Protein AF-A0A3N1G8F4-F1 (afdb_monomer_lite)

Sequence (225 aa):
MDDDGPSGWTDETARLLLEATSRLVGEVQDLAEAVVRMHGGSAEMPERRRRRAAVLAAAVAWDERVAARTGYCVHPSERLDDDEPYGALEDLVDPDEPQLPPAAAEVSVVSRYDLAVVDVPALLAEARREWRSVRPEEDERDAAYVVGDVPTAVDVLLERAPEPYERFHVLPGVEVRAGMQVLVDPEGSLLQPHDGHPVHDLEHPERAVAVPAGRVLHPHGVGCG

Foldseek 3Di:
DDPPDPPLDDPVLVVVLVVLVVQLVVLVVVLVVVVVVDLPFQLCVVVNVVSVVSNVVSVVVSQVSCCVRVVDHPPVVVVDPVPPPPPDPPDPPPPPPPDDPPPPFDKDKDKDWDKDQQDFVQLLVVLLVLVCVVVVSHDSSRSCSQSVGDVSSLVSLQVPDPDNVVVQVPRPRMDTPDMAMEIEGAVCPPPDDDPPDPPDPPPDRPDHDHDYPPDDDDDDDDDDD

pLDDT: mean 72.89, std 21.3, range [29.94, 97.69]

Radius of gyration: 31.44 Å; chains: 1; bounding box: 68×53×95 Å

Structure (mmCIF, N/CA/C/O backbone):
data_AF-A0A3N1G8F4-F1
#
_entry.id   AF-A0A3N1G8F4-F1
#
loop_
_atom_site.group_PDB
_atom_site.id
_atom_site.type_symbol
_atom_site.label_atom_id
_atom_site.label_alt_id
_atom_site.label_comp_id
_atom_site.label_asym_id
_atom_site.label_entity_id
_atom_site.label_seq_id
_atom_site.pdbx_PDB_ins_code
_atom_site.Cartn_x
_atom_site.Cartn_y
_atom_site.Cartn_z
_atom_site.occupancy
_atom_site.B_iso_or_equiv
_atom_site.auth_seq_id
_atom_site.auth_comp_id
_atom_site.auth_asym_id
_atom_site.auth_atom_id
_atom_site.pdbx_PDB_model_num
ATOM 1 N N . MET A 1 1 ? -46.637 14.541 43.311 1.00 41.34 1 MET A N 1
ATOM 2 C CA . MET A 1 1 ? -46.139 14.049 42.016 1.00 41.34 1 MET A CA 1
ATOM 3 C C . MET A 1 1 ? -44.698 13.728 42.286 1.00 41.34 1 MET A C 1
ATOM 5 O O . MET A 1 1 ? -43.888 14.642 42.339 1.00 41.34 1 MET A O 1
ATOM 9 N N . ASP A 1 2 ? -44.472 12.475 42.656 1.00 41.34 2 ASP A N 1
ATOM 10 C CA . ASP A 1 2 ? -43.156 11.957 42.986 1.00 41.34 2 ASP A CA 1
ATOM 11 C C . ASP A 1 2 ? -42.373 11.857 41.681 1.00 41.34 2 ASP A C 1
ATOM 13 O O . ASP A 1 2 ? -42.731 11.100 40.779 1.00 41.34 2 ASP A O 1
ATOM 17 N N . ASP A 1 3 ? -41.369 12.718 41.562 1.00 51.84 3 ASP A N 1
ATOM 18 C CA . ASP A 1 3 ? -40.379 12.718 40.492 1.00 51.84 3 ASP A CA 1
ATOM 19 C C . ASP A 1 3 ? -39.314 11.657 40.811 1.00 51.84 3 ASP A C 1
ATOM 21 O O . ASP A 1 3 ? -38.140 11.952 41.006 1.00 51.84 3 ASP A O 1
ATOM 25 N N . ASP A 1 4 ? -39.757 10.405 40.938 1.00 49.97 4 ASP A N 1
ATOM 26 C CA . ASP A 1 4 ? -38.882 9.234 40.972 1.00 49.97 4 ASP A CA 1
ATOM 27 C C . ASP A 1 4 ? -38.647 8.785 39.524 1.00 49.97 4 ASP A C 1
ATOM 29 O O . ASP A 1 4 ? -39.111 7.735 39.070 1.00 49.97 4 ASP A O 1
ATOM 33 N N . GLY A 1 5 ? -37.934 9.616 38.758 1.00 47.09 5 GLY A N 1
ATOM 34 C CA . GLY A 1 5 ? -37.281 9.137 37.544 1.00 47.09 5 GLY A CA 1
ATOM 35 C C . GLY A 1 5 ? -36.387 7.945 37.913 1.00 47.09 5 GLY A C 1
ATOM 36 O O . GLY A 1 5 ? -35.735 7.987 38.960 1.00 47.09 5 GLY A O 1
ATOM 37 N N . PRO A 1 6 ? -36.346 6.859 37.117 1.00 50.94 6 PRO A N 1
ATOM 38 C CA . PRO A 1 6 ? -35.548 5.693 37.468 1.00 50.94 6 PRO A CA 1
ATOM 39 C C . PRO A 1 6 ? -34.100 6.145 37.651 1.00 50.94 6 PRO A C 1
ATOM 41 O O . PRO A 1 6 ? -33.483 6.643 36.707 1.00 50.94 6 PRO A O 1
ATOM 44 N N . SER A 1 7 ? -33.553 5.989 38.858 1.00 59.53 7 SER A N 1
ATOM 45 C CA . SER A 1 7 ? -32.133 6.201 39.112 1.00 59.53 7 SER A CA 1
ATOM 46 C C . SER A 1 7 ? -31.358 5.105 38.373 1.00 59.53 7 SER A C 1
ATOM 48 O O . SER A 1 7 ? -30.954 4.090 38.927 1.00 59.53 7 SER A O 1
ATOM 50 N N . GLY A 1 8 ? -31.170 5.283 37.060 1.00 59.47 8 GLY A N 1
ATOM 51 C CA . GLY A 1 8 ? -30.500 4.329 36.163 1.00 59.47 8 GLY A CA 1
ATOM 52 C C . GLY A 1 8 ? -29.044 4.040 36.549 1.00 59.47 8 GLY A C 1
ATOM 53 O O . GLY A 1 8 ? -28.394 3.155 35.984 1.00 59.47 8 GLY A O 1
ATOM 54 N N . TRP A 1 9 ? -28.540 4.759 37.550 1.00 73.00 9 TRP A N 1
ATOM 55 C CA . TRP A 1 9 ? -27.230 4.615 38.149 1.00 73.00 9 TRP A CA 1
ATOM 56 C C . TRP A 1 9 ? -27.250 3.628 39.321 1.00 73.00 9 TRP A C 1
ATOM 58 O O . TRP A 1 9 ? -27.271 4.000 40.491 1.00 73.00 9 TRP A O 1
ATOM 68 N N . THR A 1 10 ? -27.256 2.342 38.984 1.00 84.38 10 THR A N 1
ATOM 69 C CA . THR A 1 10 ? -27.084 1.252 39.953 1.00 84.38 10 THR A CA 1
ATOM 70 C C . THR A 1 10 ? -25.611 0.850 40.060 1.00 84.38 10 THR A C 1
ATOM 72 O O . THR A 1 10 ? -24.829 1.108 39.140 1.00 84.38 10 THR A O 1
ATOM 75 N N . ASP A 1 11 ? -25.232 0.143 41.129 1.00 86.75 11 ASP A N 1
ATOM 76 C CA . ASP A 1 11 ? -23.894 -0.464 41.258 1.00 86.75 11 ASP A CA 1
ATOM 77 C C . ASP A 1 11 ? -23.574 -1.409 40.087 1.00 86.75 11 ASP A C 1
ATOM 79 O O . ASP A 1 11 ? -22.431 -1.508 39.633 1.00 86.75 11 ASP A O 1
ATOM 83 N N . GLU A 1 12 ? -24.594 -2.081 39.545 1.00 85.75 12 GLU A N 1
ATOM 84 C CA . GLU A 1 12 ? -24.458 -2.923 38.360 1.00 85.75 12 GLU A CA 1
ATOM 85 C C . GLU A 1 12 ? -24.144 -2.093 37.108 1.00 85.75 12 GLU A C 1
ATOM 87 O O . GLU A 1 12 ? -23.220 -2.439 36.366 1.00 85.75 12 GLU A O 1
ATOM 92 N N . THR A 1 13 ? -24.858 -0.980 36.896 1.00 85.31 13 THR A N 1
ATOM 93 C CA . THR A 1 13 ? -24.585 -0.032 35.803 1.00 85.31 13 THR A CA 1
ATOM 94 C C . THR A 1 13 ? -23.158 0.506 35.908 1.00 85.31 13 THR A C 1
ATOM 96 O O . THR A 1 13 ? -22.412 0.460 34.929 1.00 85.31 13 THR A O 1
ATOM 99 N N . ALA A 1 14 ? -22.746 0.949 37.100 1.00 85.94 14 ALA A N 1
ATOM 100 C CA . ALA A 1 14 ? -21.403 1.468 37.343 1.00 85.94 14 ALA A CA 1
ATOM 101 C C . ALA A 1 14 ? -20.320 0.418 37.041 1.00 85.94 14 ALA A C 1
ATOM 103 O O . ALA A 1 14 ? -19.339 0.721 36.362 1.00 85.94 14 ALA A O 1
ATOM 104 N N . ARG A 1 15 ? -20.515 -0.837 37.469 1.00 91.06 15 ARG A N 1
ATOM 105 C CA . ARG A 1 15 ? -19.581 -1.940 37.195 1.00 91.06 15 ARG A CA 1
ATOM 106 C C . ARG A 1 15 ? -19.447 -2.236 35.700 1.00 91.06 15 ARG A C 1
ATOM 108 O O . ARG A 1 15 ? -18.330 -2.394 35.216 1.00 91.06 15 ARG A O 1
ATOM 115 N N . LEU A 1 16 ? -20.559 -2.308 34.968 1.00 87.44 16 LEU A N 1
ATOM 116 C CA . LEU A 1 16 ? -20.550 -2.615 33.531 1.00 87.44 16 LEU A CA 1
ATOM 117 C C . LEU A 1 16 ? -19.911 -1.499 32.695 1.00 87.44 16 LEU A C 1
ATOM 119 O O . LEU A 1 16 ? -19.192 -1.786 31.733 1.00 87.44 16 LEU A O 1
ATOM 123 N N . LEU A 1 17 ? -20.159 -0.237 33.064 1.00 88.88 17 LEU A N 1
ATOM 124 C CA . LEU A 1 17 ? -19.522 0.920 32.435 1.00 88.88 17 LEU A CA 1
ATOM 125 C C . LEU A 1 17 ? -18.031 0.984 32.763 1.00 88.88 17 LEU A C 1
ATOM 127 O O . LEU A 1 17 ? -17.230 1.278 31.876 1.00 88.88 17 LEU A O 1
ATOM 131 N N . LEU A 1 18 ? -17.641 0.660 33.998 1.00 92.31 18 LEU A N 1
ATOM 132 C CA . LEU A 1 18 ? -16.235 0.562 34.377 1.00 92.31 18 LEU A CA 1
ATOM 133 C C . LEU A 1 18 ? -15.526 -0.522 33.560 1.00 92.31 18 LEU A C 1
ATOM 135 O O . LEU A 1 18 ? -14.487 -0.241 32.982 1.00 92.31 18 LEU A O 1
ATOM 139 N N . GLU A 1 19 ? -16.108 -1.717 33.431 1.00 92.81 19 GLU A N 1
ATOM 140 C CA . GLU A 1 19 ? -15.546 -2.805 32.619 1.00 92.81 19 GLU A CA 1
ATOM 141 C C . GLU A 1 19 ? -15.374 -2.396 31.147 1.00 92.81 19 GLU A C 1
ATOM 143 O O . GLU A 1 19 ? -14.321 -2.624 30.551 1.00 92.81 19 GLU A O 1
ATOM 148 N N . ALA A 1 20 ? -16.385 -1.743 30.565 1.00 90.25 20 ALA A N 1
ATOM 149 C CA . ALA A 1 20 ? -16.317 -1.242 29.194 1.00 90.25 20 ALA A CA 1
ATOM 150 C C . ALA A 1 20 ? -15.226 -0.174 29.030 1.00 90.25 20 ALA A C 1
ATOM 152 O O . ALA A 1 20 ? -14.463 -0.205 28.066 1.00 90.25 20 ALA A O 1
ATOM 153 N N . THR A 1 21 ? -15.134 0.750 29.990 1.00 93.25 21 THR A N 1
ATOM 154 C CA . THR A 1 21 ? -14.128 1.818 29.997 1.00 93.25 21 THR A CA 1
ATOM 155 C C . THR A 1 21 ? -12.729 1.232 30.147 1.00 93.25 21 THR A C 1
ATOM 157 O O . THR A 1 21 ? -11.835 1.596 29.393 1.00 93.25 21 THR A O 1
ATOM 160 N N . SER A 1 22 ? -12.534 0.279 31.062 1.00 95.38 22 SER A N 1
ATOM 161 C CA . SER A 1 22 ? -11.261 -0.420 31.243 1.00 95.38 22 SER A CA 1
ATOM 162 C C . SER A 1 22 ? -10.839 -1.160 29.979 1.00 95.38 22 SER A C 1
ATOM 164 O O . SER A 1 22 ? -9.664 -1.119 29.627 1.00 95.38 22 SER A O 1
ATOM 166 N N . ARG A 1 23 ? -11.781 -1.786 29.262 1.00 94.56 23 ARG A N 1
ATOM 167 C CA . ARG A 1 23 ? -11.490 -2.431 27.978 1.00 94.56 23 ARG A CA 1
ATOM 168 C C . ARG A 1 23 ? -11.044 -1.420 26.921 1.00 94.56 23 ARG A C 1
ATOM 170 O O . ARG A 1 23 ? -10.024 -1.646 26.284 1.00 94.56 23 ARG A O 1
ATOM 177 N N . LEU A 1 24 ? -11.765 -0.309 26.759 1.00 95.50 24 LEU A N 1
ATOM 178 C CA . LEU A 1 24 ? -11.382 0.752 25.822 1.00 95.50 24 LEU A CA 1
ATOM 179 C C . LEU A 1 24 ? -10.002 1.334 26.158 1.00 95.50 24 LEU A C 1
ATOM 181 O O . LEU A 1 24 ? -9.158 1.465 25.277 1.00 95.50 24 LEU A O 1
ATOM 185 N N . VAL A 1 25 ? -9.756 1.647 27.433 1.00 97.19 25 VAL A N 1
ATOM 186 C CA . VAL A 1 25 ? -8.456 2.144 27.905 1.00 97.19 25 VAL A CA 1
ATOM 187 C C . VAL A 1 25 ? -7.347 1.136 27.610 1.00 97.19 25 VAL A C 1
ATOM 189 O O . VAL A 1 25 ? -6.294 1.547 27.132 1.00 97.19 25 VAL A O 1
ATOM 192 N N . GLY A 1 26 ? -7.591 -0.159 27.834 1.00 97.31 26 GLY A N 1
ATOM 193 C CA . GLY A 1 26 ? -6.644 -1.226 27.510 1.00 97.31 26 GLY A CA 1
ATOM 194 C C . GLY A 1 26 ? -6.263 -1.236 26.030 1.00 97.31 26 GLY A C 1
ATOM 195 O O . GLY A 1 26 ? -5.085 -1.158 25.709 1.00 97.31 26 GLY A O 1
ATOM 196 N N . GLU A 1 27 ? -7.241 -1.210 25.121 1.00 96.75 27 GLU A N 1
ATOM 197 C CA . GLU A 1 27 ? -6.972 -1.182 23.673 1.00 96.75 27 GLU A CA 1
ATOM 198 C C . GLU A 1 27 ? -6.213 0.089 23.243 1.00 96.75 27 GLU A C 1
ATOM 200 O O . GLU A 1 27 ? -5.326 0.038 22.389 1.00 96.75 27 GLU A O 1
ATOM 205 N N . VAL A 1 28 ? -6.530 1.246 23.841 1.00 97.31 28 VAL A N 1
ATOM 206 C CA . VAL A 1 28 ? -5.815 2.508 23.574 1.00 97.31 28 VAL A CA 1
ATOM 207 C C . VAL A 1 28 ? -4.366 2.431 24.056 1.00 97.31 28 VAL A C 1
ATOM 209 O O . VAL A 1 28 ? -3.463 2.861 23.337 1.00 97.31 28 VAL A O 1
ATOM 212 N N . GLN A 1 29 ? -4.129 1.876 25.246 1.00 97.44 29 GLN A N 1
ATOM 213 C CA . GLN A 1 29 ? -2.785 1.668 25.786 1.00 97.44 29 GLN A CA 1
ATOM 214 C C . GLN A 1 29 ? -1.990 0.680 24.929 1.00 97.44 29 GLN A C 1
ATOM 216 O O . GLN A 1 29 ? -0.850 0.976 24.576 1.00 97.44 29 GLN A O 1
ATOM 221 N N . ASP A 1 30 ? -2.606 -0.426 24.513 1.00 96.44 30 ASP A N 1
ATOM 222 C CA . ASP A 1 30 ? -1.993 -1.433 23.645 1.00 96.44 30 ASP A CA 1
ATOM 223 C C . ASP A 1 30 ? -1.652 -0.875 22.255 1.00 96.44 30 ASP A C 1
ATOM 225 O O . ASP A 1 30 ? -0.636 -1.251 21.658 1.00 96.44 30 ASP A O 1
ATOM 229 N N . LEU A 1 31 ? -2.482 0.022 21.709 1.00 95.25 31 LEU A N 1
ATOM 230 C CA . LEU A 1 31 ? -2.168 0.744 20.476 1.00 95.25 31 LEU A CA 1
ATOM 231 C C . LEU A 1 31 ? -1.019 1.735 20.696 1.00 95.25 31 LEU A C 1
ATOM 233 O O . LEU A 1 31 ? -0.098 1.764 19.884 1.00 95.25 31 LEU A O 1
ATOM 237 N N . ALA A 1 32 ? -1.049 2.528 21.770 1.00 95.62 32 ALA A N 1
ATOM 238 C CA . ALA A 1 32 ? -0.004 3.506 22.069 1.00 95.62 32 ALA A CA 1
ATOM 239 C C . ALA A 1 32 ? 1.362 2.832 22.275 1.00 95.62 32 ALA A C 1
ATOM 241 O O . ALA A 1 32 ? 2.358 3.255 21.691 1.00 95.62 32 ALA A O 1
ATOM 242 N N . GLU A 1 33 ? 1.403 1.743 23.042 1.00 96.12 33 GLU A N 1
ATOM 243 C CA . GLU A 1 33 ? 2.617 0.964 23.277 1.00 96.12 33 GLU A CA 1
ATOM 244 C C . GLU A 1 33 ? 3.141 0.334 21.978 1.00 96.12 33 GLU A C 1
ATOM 246 O O . GLU A 1 33 ? 4.347 0.327 21.728 1.00 96.12 33 GLU A O 1
ATOM 251 N N . ALA A 1 34 ? 2.244 -0.154 21.115 1.00 93.94 34 ALA A N 1
ATOM 252 C CA . ALA A 1 34 ? 2.624 -0.682 19.811 1.00 93.94 34 ALA A CA 1
ATOM 253 C C . ALA A 1 34 ? 3.195 0.403 18.893 1.00 93.94 34 ALA A C 1
ATOM 255 O O . ALA A 1 34 ? 4.240 0.186 18.293 1.00 93.94 34 ALA A O 1
ATOM 256 N N . VAL A 1 35 ? 2.559 1.575 18.820 1.00 92.25 35 VAL A N 1
ATOM 257 C CA . VAL A 1 35 ? 3.017 2.693 17.980 1.00 92.25 35 VAL A CA 1
ATOM 258 C C . VAL A 1 35 ? 4.392 3.198 18.415 1.00 92.25 35 VAL A C 1
ATOM 260 O O . VAL A 1 35 ? 5.207 3.509 17.558 1.00 92.25 35 VAL A O 1
ATOM 263 N N . VAL A 1 36 ? 4.690 3.226 19.718 1.00 94.88 36 VAL A N 1
ATOM 264 C CA . VAL A 1 36 ? 6.026 3.598 20.224 1.00 94.88 36 VAL A CA 1
ATOM 265 C C . VAL A 1 36 ? 7.108 2.589 19.814 1.00 94.88 36 VAL A C 1
ATOM 267 O O . VAL A 1 36 ? 8.271 2.961 19.680 1.00 94.88 36 VAL A O 1
ATOM 270 N N . ARG A 1 37 ? 6.748 1.313 19.628 1.00 93.19 37 ARG A N 1
ATOM 271 C CA . ARG A 1 37 ? 7.676 0.256 19.187 1.00 93.19 37 ARG A CA 1
ATOM 272 C C . ARG A 1 37 ? 7.811 0.158 17.667 1.00 93.19 37 ARG A C 1
ATOM 274 O O . ARG A 1 37 ? 8.791 -0.414 17.201 1.00 93.19 37 ARG A O 1
ATOM 281 N N . MET A 1 38 ? 6.821 0.652 16.930 1.00 92.44 38 MET A N 1
ATOM 282 C CA . MET A 1 38 ? 6.786 0.633 15.471 1.00 92.44 38 MET A CA 1
ATOM 283 C C . MET A 1 38 ? 7.770 1.652 14.895 1.00 92.44 38 MET A C 1
ATOM 285 O O . MET A 1 38 ? 7.884 2.773 15.390 1.00 92.44 38 MET A O 1
ATOM 289 N N . HIS A 1 39 ? 8.451 1.272 13.819 1.00 87.88 39 HIS A N 1
ATOM 290 C CA . HIS A 1 39 ? 9.276 2.185 13.024 1.00 87.88 39 HIS A CA 1
ATOM 291 C C . HIS A 1 39 ? 8.436 2.982 12.014 1.00 87.88 39 HIS A C 1
ATOM 293 O O . HIS A 1 39 ? 8.904 3.984 11.480 1.00 87.88 39 HIS A O 1
ATOM 299 N N . GLY A 1 40 ? 7.181 2.578 11.789 1.00 86.25 40 GLY A N 1
ATOM 300 C CA . GLY A 1 40 ? 6.237 3.282 10.923 1.00 86.25 40 GLY A CA 1
ATOM 301 C C . GLY A 1 40 ? 6.352 2.909 9.447 1.00 86.25 40 GLY A C 1
ATOM 302 O O . GLY A 1 40 ? 5.719 3.562 8.618 1.00 86.25 40 GLY A O 1
ATOM 303 N N . GLY A 1 41 ? 7.123 1.867 9.133 1.00 90.88 41 GLY A N 1
ATOM 304 C CA . GLY A 1 41 ? 7.316 1.374 7.775 1.00 90.88 41 GLY A CA 1
ATOM 305 C C . GLY A 1 41 ? 6.101 0.630 7.220 1.00 90.88 41 GLY A C 1
ATOM 306 O O . GLY A 1 41 ? 5.201 0.183 7.949 1.00 90.88 41 GLY A O 1
ATOM 307 N N . SER A 1 42 ? 6.067 0.495 5.896 1.00 91.12 42 SER A N 1
ATOM 308 C CA . SER A 1 42 ? 4.969 -0.133 5.161 1.00 91.12 42 SER A CA 1
ATOM 309 C C . SER A 1 42 ? 4.612 -1.547 5.648 1.00 91.12 42 SER A C 1
ATOM 311 O O . SER A 1 42 ? 3.424 -1.884 5.710 1.00 91.12 42 SER A O 1
ATOM 313 N N . ALA A 1 43 ? 5.584 -2.358 6.083 1.00 93.69 43 ALA A N 1
ATOM 314 C CA . ALA A 1 43 ? 5.342 -3.721 6.565 1.00 93.69 43 ALA A CA 1
ATOM 315 C C . ALA A 1 43 ? 4.563 -3.783 7.891 1.00 93.69 43 ALA A C 1
ATOM 317 O O . ALA A 1 43 ? 3.974 -4.818 8.221 1.00 93.69 43 ALA A O 1
ATOM 318 N N . GLU A 1 44 ? 4.535 -2.696 8.663 1.00 93.81 44 GLU A N 1
ATOM 319 C CA . GLU A 1 44 ? 3.810 -2.612 9.936 1.00 93.81 44 GLU A CA 1
ATOM 320 C C . GLU A 1 44 ? 2.364 -2.124 9.761 1.00 93.81 44 GLU A C 1
ATOM 322 O O . GLU A 1 44 ? 1.539 -2.242 10.674 1.00 93.81 44 GLU A O 1
ATOM 327 N N . MET A 1 45 ? 2.011 -1.618 8.575 1.00 91.31 45 MET A N 1
ATOM 328 C CA . MET A 1 45 ? 0.696 -1.037 8.312 1.00 91.31 45 MET A CA 1
ATOM 329 C C . MET A 1 45 ? -0.479 -1.994 8.560 1.00 91.31 45 MET A C 1
ATOM 331 O O . MET A 1 45 ? -1.473 -1.539 9.139 1.00 91.31 45 MET A O 1
ATOM 335 N N . PRO A 1 46 ? -0.426 -3.296 8.205 1.00 93.38 46 PRO A N 1
ATOM 336 C CA . PRO A 1 46 ? -1.496 -4.235 8.548 1.00 93.38 46 PRO A CA 1
ATOM 337 C C . PRO A 1 46 ? -1.740 -4.350 10.057 1.00 93.38 46 PRO A C 1
ATOM 339 O O . PRO A 1 46 ? -2.885 -4.294 10.508 1.00 93.38 46 PRO A O 1
ATOM 342 N N . GLU A 1 47 ? -0.669 -4.460 10.846 1.00 93.25 47 GLU A N 1
ATOM 343 C CA . GLU A 1 47 ? -0.737 -4.533 12.309 1.00 93.25 47 GLU A CA 1
ATOM 344 C C . GLU A 1 47 ? -1.327 -3.245 12.888 1.00 93.25 47 GLU A C 1
ATOM 346 O O . GLU A 1 47 ? -2.260 -3.288 13.696 1.00 93.25 47 GLU A O 1
ATOM 351 N N . ARG A 1 48 ? -0.836 -2.090 12.424 1.00 92.19 48 ARG A N 1
ATOM 352 C CA . ARG A 1 48 ? -1.323 -0.770 12.837 1.00 92.19 48 ARG A CA 1
ATOM 353 C C . ARG A 1 48 ? -2.815 -0.601 12.544 1.00 92.19 48 ARG A C 1
ATOM 355 O O . ARG A 1 48 ? -3.563 -0.152 13.414 1.00 92.19 48 ARG A O 1
ATOM 362 N N . ARG A 1 49 ? -3.276 -1.002 11.351 1.00 93.00 49 ARG A N 1
ATOM 363 C CA . ARG A 1 49 ? -4.705 -0.984 10.983 1.00 93.00 49 ARG A CA 1
ATOM 364 C C . ARG A 1 49 ? -5.524 -1.907 11.879 1.00 93.00 49 ARG A C 1
ATOM 366 O O . ARG A 1 49 ? -6.579 -1.487 12.347 1.00 93.00 49 ARG A O 1
ATOM 373 N N . ARG A 1 50 ? -5.040 -3.125 12.158 1.00 95.50 50 ARG A N 1
ATOM 374 C CA . ARG A 1 50 ? -5.736 -4.079 13.036 1.00 95.50 50 ARG A CA 1
ATOM 375 C C . ARG A 1 50 ? -5.918 -3.519 14.446 1.00 95.50 50 ARG A C 1
ATOM 377 O O . ARG A 1 50 ? -7.024 -3.569 14.973 1.00 95.50 50 ARG A O 1
ATOM 384 N N . ARG A 1 51 ? -4.867 -2.948 15.042 1.00 94.75 51 ARG A N 1
ATOM 385 C CA . ARG A 1 51 ? -4.941 -2.345 16.386 1.00 94.75 51 ARG A CA 1
ATOM 386 C C . ARG A 1 51 ? -5.857 -1.126 16.423 1.00 94.75 51 ARG A C 1
ATOM 388 O O . ARG A 1 51 ? -6.686 -1.013 17.318 1.00 94.75 51 ARG A O 1
ATOM 395 N N . ARG A 1 52 ? -5.785 -0.252 15.412 1.00 94.38 52 ARG A N 1
ATOM 396 C CA . ARG A 1 52 ? -6.732 0.867 15.276 1.00 94.38 52 ARG A CA 1
ATOM 397 C C . ARG A 1 52 ? -8.179 0.371 15.192 1.00 94.38 52 ARG A C 1
ATOM 399 O O . ARG A 1 52 ? -9.049 0.944 15.836 1.00 94.38 52 ARG A O 1
ATOM 406 N N . ALA A 1 53 ? -8.437 -0.693 14.432 1.00 94.38 53 ALA A N 1
ATOM 407 C CA . ALA A 1 53 ? -9.767 -1.289 14.338 1.00 94.38 53 ALA A CA 1
ATOM 408 C C . ALA A 1 53 ? -10.253 -1.859 15.683 1.00 94.38 53 ALA A C 1
ATOM 410 O O . ALA A 1 53 ? -11.428 -1.710 16.001 1.00 94.38 53 ALA A O 1
ATOM 411 N N . ALA A 1 54 ? -9.366 -2.446 16.495 1.00 93.25 54 ALA A N 1
ATOM 412 C CA . ALA A 1 54 ? -9.705 -2.929 17.835 1.00 93.25 54 ALA A CA 1
ATOM 413 C C . ALA A 1 54 ? -10.114 -1.785 18.782 1.00 93.25 54 ALA A C 1
ATOM 415 O O . ALA A 1 54 ? -11.151 -1.882 19.438 1.00 93.25 54 ALA A O 1
ATOM 416 N N . VAL A 1 55 ? -9.381 -0.663 18.768 1.00 95.19 55 VAL A N 1
ATOM 417 C CA . VAL A 1 55 ? -9.751 0.554 19.516 1.00 95.19 55 VAL A CA 1
ATOM 418 C C . VAL A 1 55 ? -11.115 1.081 19.076 1.00 95.19 55 VAL A C 1
ATOM 420 O O . VAL A 1 55 ? -11.961 1.366 19.919 1.00 95.19 55 VAL A O 1
ATOM 423 N N . LEU A 1 56 ? -11.357 1.178 17.765 1.00 93.06 56 LEU A N 1
ATOM 424 C CA . LEU A 1 56 ? -12.644 1.639 17.237 1.00 93.06 56 LEU A CA 1
ATOM 425 C C . LEU A 1 56 ? -13.790 0.706 17.645 1.00 93.06 56 LEU A C 1
ATOM 427 O O . LEU A 1 56 ? -14.834 1.179 18.082 1.00 93.06 56 LEU A O 1
ATOM 431 N N . ALA A 1 57 ? -13.591 -0.611 17.571 1.00 90.44 57 ALA A N 1
ATOM 432 C CA . ALA A 1 57 ? -14.585 -1.582 18.015 1.00 90.44 57 ALA A CA 1
ATOM 433 C C . ALA A 1 57 ? -14.867 -1.474 19.524 1.00 90.44 57 ALA A C 1
ATOM 435 O O . ALA A 1 57 ? -16.021 -1.567 19.943 1.00 90.44 57 ALA A O 1
ATOM 436 N N . ALA A 1 58 ? -13.838 -1.247 20.346 1.00 91.62 58 ALA A N 1
ATOM 437 C CA . ALA A 1 58 ? -14.005 -1.028 21.779 1.00 91.62 58 ALA A CA 1
ATOM 438 C C . ALA A 1 58 ? -14.730 0.289 22.089 1.00 91.62 58 ALA A C 1
ATOM 440 O O . ALA A 1 58 ? -15.544 0.319 23.010 1.00 91.62 58 ALA A O 1
ATOM 441 N N . ALA A 1 59 ? -14.481 1.346 21.312 1.00 90.94 59 ALA A N 1
ATOM 442 C CA . ALA A 1 59 ? -15.175 2.625 21.443 1.00 90.94 59 ALA A CA 1
ATOM 443 C C . ALA A 1 59 ? -16.663 2.489 21.094 1.00 90.94 59 ALA A C 1
ATOM 445 O O . ALA A 1 59 ? -17.503 2.884 21.894 1.00 90.94 59 ALA A O 1
ATOM 446 N N . VAL A 1 60 ? -16.991 1.826 19.977 1.00 88.19 60 VAL A N 1
ATOM 447 C CA . VAL A 1 60 ? -18.385 1.534 19.594 1.00 88.19 60 VAL A CA 1
ATOM 448 C C . VAL A 1 60 ? -19.090 0.718 20.679 1.00 88.19 60 VAL A C 1
ATOM 450 O O . VAL A 1 60 ? -20.174 1.084 21.120 1.00 88.19 60 VAL A O 1
ATOM 453 N N . ALA A 1 61 ? -18.458 -0.347 21.182 1.00 88.69 61 ALA A N 1
ATOM 454 C CA . ALA A 1 61 ? -19.038 -1.161 22.251 1.00 88.69 61 ALA A CA 1
ATOM 455 C C . ALA A 1 61 ? -19.215 -0.383 23.570 1.00 88.69 61 ALA A C 1
ATOM 457 O O . ALA A 1 61 ? -20.126 -0.675 24.348 1.00 88.69 61 ALA A O 1
ATOM 458 N N . TRP A 1 62 ? -18.335 0.581 23.853 1.00 91.62 62 TRP A N 1
ATOM 459 C CA . TRP A 1 62 ? -18.471 1.479 24.997 1.00 91.62 62 TRP A CA 1
ATOM 460 C C . TRP A 1 62 ? -19.656 2.433 24.807 1.00 91.62 62 TRP A C 1
ATOM 462 O O . TRP A 1 62 ? -20.512 2.494 25.691 1.00 91.62 62 TRP A O 1
ATOM 472 N N . ASP A 1 63 ? -19.759 3.085 23.646 1.00 87.50 63 ASP A N 1
ATOM 473 C CA . ASP A 1 63 ? -20.856 3.997 23.299 1.00 87.50 63 ASP A CA 1
ATOM 474 C C . ASP A 1 63 ? -22.215 3.284 23.361 1.00 87.50 63 ASP A C 1
ATOM 476 O O . ASP A 1 63 ? -23.152 3.791 23.976 1.00 87.50 63 ASP A O 1
ATOM 480 N N . GLU A 1 64 ? -22.321 2.070 22.810 1.00 88.00 64 GLU A N 1
ATOM 481 C CA . GLU A 1 64 ? -23.540 1.252 22.875 1.00 88.00 64 GLU A CA 1
ATOM 482 C C . GLU A 1 64 ? -23.953 0.943 24.322 1.00 88.00 64 GLU A C 1
ATOM 484 O O . GLU A 1 64 ? -25.133 1.029 24.675 1.00 88.00 64 GLU A O 1
ATOM 489 N N . ARG A 1 65 ? -22.989 0.604 25.191 1.00 86.81 65 ARG A N 1
ATOM 490 C CA . ARG A 1 65 ? -23.251 0.324 26.613 1.00 86.81 65 ARG A CA 1
ATOM 491 C C . ARG A 1 65 ? -23.654 1.576 27.383 1.00 86.81 65 ARG A C 1
ATOM 493 O O . ARG A 1 65 ? -24.514 1.478 28.258 1.00 86.81 65 ARG A O 1
ATOM 500 N N . VAL A 1 66 ? -23.051 2.724 27.076 1.00 85.19 66 VAL A N 1
ATOM 501 C CA . VAL A 1 66 ? -23.445 4.019 27.640 1.00 85.19 66 VAL A CA 1
ATOM 502 C C . VAL A 1 66 ? -24.867 4.346 27.202 1.00 85.19 66 VAL A C 1
ATOM 504 O O . VAL A 1 66 ? -25.729 4.506 28.063 1.00 85.19 66 VAL A O 1
ATOM 507 N N . ALA A 1 67 ? -25.148 4.327 25.899 1.00 84.94 67 ALA A N 1
ATOM 508 C CA . ALA A 1 67 ? -26.460 4.641 25.342 1.00 84.94 67 ALA A CA 1
ATOM 509 C C . ALA A 1 67 ? -27.570 3.745 25.910 1.00 84.94 67 ALA A C 1
ATOM 511 O O . ALA A 1 67 ? -28.615 4.247 26.323 1.00 84.94 67 ALA A O 1
ATOM 512 N N . ALA A 1 68 ? -27.322 2.437 26.034 1.00 84.19 68 ALA A N 1
ATOM 513 C CA . ALA A 1 68 ? -28.276 1.490 26.615 1.00 84.19 68 ALA A CA 1
ATOM 514 C C . ALA A 1 68 ? -28.643 1.792 28.082 1.00 84.19 68 ALA A C 1
ATOM 516 O O . ALA A 1 68 ? -29.647 1.281 28.579 1.00 84.19 68 ALA A O 1
ATOM 517 N N . ARG A 1 69 ? -27.828 2.575 28.801 1.00 81.75 69 ARG A N 1
ATOM 518 C CA . ARG A 1 69 ? -27.988 2.828 30.243 1.00 81.75 69 ARG A CA 1
ATOM 519 C C . ARG A 1 69 ? -28.313 4.275 30.584 1.00 81.75 69 ARG A C 1
ATOM 521 O O . ARG A 1 69 ? -28.990 4.510 31.579 1.00 81.75 69 ARG A O 1
ATOM 528 N N . THR A 1 70 ? -27.848 5.227 29.786 1.00 76.94 70 THR A N 1
ATOM 529 C CA . THR A 1 70 ? -28.070 6.662 29.999 1.00 76.94 70 THR A CA 1
ATOM 530 C C . THR A 1 70 ? -29.135 7.233 29.067 1.00 76.94 70 THR A C 1
ATOM 532 O O . THR A 1 70 ? -29.592 8.350 29.293 1.00 76.94 70 THR A O 1
ATOM 535 N N . GLY A 1 71 ? -29.510 6.507 28.006 1.00 73.38 71 GLY A N 1
ATOM 536 C CA . GLY A 1 71 ? -30.327 7.039 26.912 1.00 73.38 71 GLY A CA 1
ATOM 537 C C . GLY A 1 71 ? -29.600 8.089 26.064 1.00 73.38 71 GLY A C 1
ATOM 538 O O . GLY A 1 71 ? -30.185 8.620 25.126 1.00 73.38 71 GLY A O 1
ATOM 539 N N . TYR A 1 72 ? -28.336 8.384 26.382 1.00 68.19 72 TYR A N 1
ATOM 540 C CA . TYR A 1 72 ? -27.491 9.324 25.662 1.00 68.19 72 TYR A CA 1
ATOM 541 C C . TYR A 1 72 ? -26.626 8.552 24.672 1.00 68.19 72 TYR A C 1
ATOM 543 O O . TYR A 1 72 ? -25.684 7.859 25.056 1.00 68.19 72 TYR A O 1
ATOM 551 N N . CYS A 1 73 ? -26.938 8.685 23.392 1.00 60.88 73 CYS A N 1
ATOM 552 C CA . CYS A 1 73 ? -26.062 8.293 22.301 1.00 60.88 73 CYS A CA 1
ATOM 553 C C . CYS A 1 73 ? -25.365 9.553 21.782 1.00 60.88 73 CYS A C 1
ATOM 555 O O . CYS A 1 73 ? -26.025 10.489 21.340 1.00 60.88 73 CYS A O 1
ATOM 557 N N . VAL A 1 74 ? -24.031 9.581 21.819 1.00 57.22 74 VAL A N 1
ATOM 558 C CA . VAL A 1 74 ? -23.276 10.536 21.000 1.00 57.22 74 VAL A CA 1
ATOM 559 C C . VAL A 1 74 ? -23.337 9.983 19.584 1.00 57.22 74 VAL A C 1
ATOM 561 O O . VAL A 1 74 ? -22.742 8.944 19.304 1.00 57.22 74 VAL A O 1
ATOM 564 N N . HIS A 1 75 ? -24.129 10.600 18.710 1.00 50.56 75 HIS A N 1
ATOM 565 C CA . HIS A 1 75 ? -24.250 10.120 17.340 1.00 50.56 75 HIS A CA 1
ATOM 566 C C . HIS A 1 75 ? -22.889 10.300 16.636 1.00 50.56 75 HIS A C 1
ATOM 568 O O . HIS A 1 75 ? -22.363 11.415 16.629 1.00 50.56 75 HIS A O 1
ATOM 574 N N . PRO A 1 76 ? -22.290 9.253 16.033 1.00 53.06 76 PRO A N 1
ATOM 575 C CA . PRO A 1 76 ? -20.982 9.370 15.382 1.00 53.06 76 PRO A CA 1
ATOM 576 C C . PRO A 1 76 ? -20.943 10.426 14.269 1.00 53.06 76 PRO A C 1
ATOM 578 O O . PRO A 1 76 ? -19.879 10.967 13.987 1.00 53.06 76 PRO A O 1
ATOM 581 N N . SER A 1 77 ? -22.096 10.754 13.670 1.00 48.84 77 SER A N 1
ATOM 582 C CA . SER A 1 77 ? -22.189 11.798 12.641 1.00 48.84 77 SER A CA 1
ATOM 583 C C . SER A 1 77 ? -22.096 13.229 13.177 1.00 48.84 77 SER A C 1
ATOM 585 O O . SER A 1 77 ? -21.894 14.124 12.378 1.00 48.84 77 SER A O 1
ATOM 587 N N . GLU A 1 78 ? -22.228 13.473 14.486 1.00 49.44 78 GLU A N 1
ATOM 588 C CA . GLU A 1 78 ? -21.990 14.812 15.064 1.00 49.44 78 GLU A CA 1
ATOM 589 C C . GLU A 1 78 ? -20.499 15.047 15.379 1.00 49.44 78 GLU A C 1
ATOM 591 O O . GLU A 1 78 ? -20.109 16.119 15.833 1.00 49.44 78 GLU A O 1
ATOM 596 N N . ARG A 1 79 ? -19.640 14.035 15.168 1.00 48.53 79 ARG A N 1
ATOM 597 C CA . ARG A 1 79 ? -18.187 14.102 15.413 1.00 48.53 79 ARG A CA 1
ATOM 598 C C . ARG A 1 79 ? -17.336 14.209 14.153 1.00 48.53 79 ARG A C 1
ATOM 600 O O . ARG A 1 79 ? -16.121 14.351 14.267 1.00 48.53 79 ARG A O 1
ATOM 607 N N . LEU A 1 80 ? -17.962 14.140 12.989 1.00 46.00 80 LEU A N 1
ATOM 608 C CA . LEU A 1 80 ? -17.326 14.297 11.693 1.00 46.00 80 LEU A CA 1
ATOM 609 C C . LEU A 1 80 ? -18.265 15.153 10.843 1.00 46.00 80 LEU A C 1
ATOM 611 O O . LEU A 1 80 ? -18.900 14.645 9.924 1.00 46.00 80 LEU A O 1
ATOM 615 N N . ASP A 1 81 ? -18.346 16.449 11.153 1.00 41.50 81 ASP A N 1
ATOM 616 C CA . ASP A 1 81 ? -18.565 17.438 10.094 1.00 41.50 81 ASP A CA 1
ATOM 617 C C . ASP A 1 81 ? -17.308 17.386 9.203 1.00 41.50 81 ASP A C 1
ATOM 619 O O . ASP A 1 81 ? -16.418 18.224 9.278 1.00 41.50 81 ASP A O 1
ATOM 623 N N . ASP A 1 82 ? -17.221 16.316 8.409 1.00 46.69 82 ASP A N 1
ATOM 624 C CA . ASP A 1 82 ? -16.334 16.142 7.252 1.00 46.69 82 ASP A CA 1
ATOM 625 C C . ASP A 1 82 ? -16.921 16.895 6.035 1.00 46.69 82 ASP A C 1
ATOM 627 O O . ASP A 1 82 ? -16.513 16.691 4.897 1.00 46.69 82 ASP A O 1
ATOM 631 N N . ASP A 1 83 ? -17.877 17.795 6.289 1.00 44.94 83 ASP A N 1
ATOM 632 C CA . ASP A 1 83 ? -18.340 18.843 5.385 1.00 44.94 83 ASP A CA 1
ATOM 633 C C . ASP A 1 83 ? -17.410 20.071 5.475 1.00 44.94 83 ASP A C 1
ATOM 635 O O . ASP A 1 83 ? -17.858 21.216 5.394 1.00 44.94 83 ASP A O 1
ATOM 639 N N . GLU A 1 84 ? -16.096 19.866 5.616 1.00 43.19 84 GLU A N 1
ATOM 640 C CA . GLU A 1 84 ? -15.182 20.807 4.979 1.00 43.19 84 GLU A CA 1
ATOM 641 C C . GLU A 1 84 ? -15.217 20.431 3.496 1.00 43.19 84 GLU A C 1
ATOM 643 O O . GLU A 1 84 ? -14.671 19.390 3.111 1.00 43.19 84 GLU A O 1
ATOM 648 N N . PRO A 1 85 ? -15.912 21.203 2.636 1.00 44.47 85 PRO A N 1
ATOM 649 C CA . PRO A 1 85 ? -15.805 20.960 1.220 1.00 44.47 85 PRO A CA 1
ATOM 650 C C . PRO A 1 85 ? -14.317 21.100 0.915 1.00 44.47 85 PRO A C 1
ATOM 652 O O . 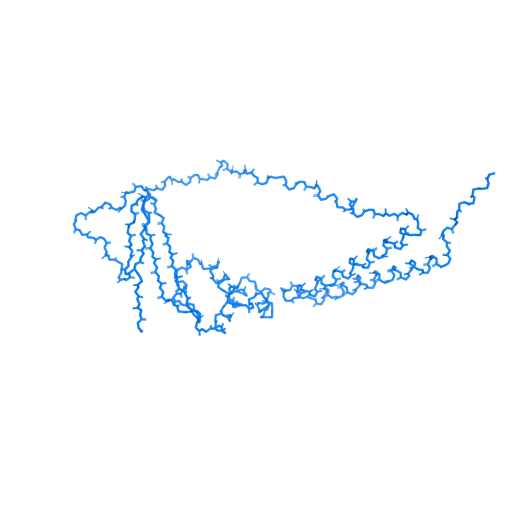PRO A 1 85 ? -13.748 22.183 1.064 1.00 44.47 85 PRO A O 1
ATOM 655 N N . TYR A 1 86 ? -13.692 20.016 0.458 1.00 44.16 86 TYR A N 1
ATOM 656 C CA . TYR A 1 86 ? -12.554 20.091 -0.448 1.00 44.16 86 TYR A CA 1
ATOM 657 C C . TYR A 1 86 ? -13.052 20.828 -1.703 1.00 44.16 86 TYR A C 1
ATOM 659 O O . TYR A 1 86 ? -13.342 20.247 -2.746 1.00 44.16 86 TYR A O 1
ATOM 667 N N . GLY A 1 87 ? -13.290 22.126 -1.538 1.00 44.59 87 GLY A N 1
ATOM 668 C CA . GLY A 1 87 ? -13.811 23.038 -2.520 1.00 44.59 87 GLY A CA 1
ATOM 669 C C . GLY A 1 87 ? -12.684 23.321 -3.479 1.00 44.59 87 GLY A C 1
ATOM 670 O O . GLY A 1 87 ? -11.791 24.098 -3.165 1.00 44.59 87 GLY A O 1
ATOM 671 N N . ALA A 1 88 ? -12.753 22.648 -4.622 1.00 46.81 88 ALA A N 1
ATOM 672 C CA . ALA A 1 88 ? -12.212 23.100 -5.889 1.00 46.81 88 ALA A CA 1
ATOM 673 C C . ALA A 1 88 ? -10.762 23.614 -5.829 1.00 46.81 88 ALA A C 1
ATOM 675 O O . ALA A 1 88 ? -10.503 24.812 -5.876 1.00 46.81 88 ALA A O 1
ATOM 676 N N . LEU A 1 89 ? -9.804 22.687 -5.901 1.00 45.53 89 LEU A N 1
ATOM 677 C CA . LEU A 1 89 ? -8.554 22.944 -6.630 1.00 45.53 89 LEU A CA 1
ATOM 678 C C . LEU A 1 89 ? -8.808 22.882 -8.153 1.00 45.53 89 LEU A C 1
ATOM 680 O O . LEU A 1 89 ? -8.025 22.304 -8.898 1.00 45.53 89 LEU A O 1
ATOM 684 N N . GLU A 1 90 ? -9.937 23.422 -8.611 1.00 48.72 90 GLU A N 1
ATOM 685 C CA . GLU A 1 90 ? -10.178 23.670 -10.028 1.00 48.72 90 GLU A CA 1
ATOM 686 C C . GLU A 1 90 ? -9.663 25.088 -10.315 1.00 48.72 90 GLU A C 1
ATOM 688 O O . GLU A 1 90 ? -10.187 26.075 -9.801 1.00 48.72 90 GLU A O 1
ATOM 693 N N . ASP A 1 91 ? -8.592 25.150 -11.106 1.00 52.03 91 ASP A N 1
ATOM 694 C CA . ASP A 1 91 ? -8.134 26.309 -11.879 1.00 52.03 91 ASP A CA 1
ATOM 695 C C . ASP A 1 91 ? -7.587 27.539 -11.133 1.00 52.03 91 ASP A C 1
ATOM 697 O O . ASP A 1 91 ? -7.959 28.680 -11.412 1.00 52.03 91 ASP A O 1
ATOM 701 N N . LEU A 1 92 ? -6.564 27.348 -10.293 1.00 50.44 92 LEU A N 1
ATOM 702 C CA . LEU A 1 92 ? -5.537 28.388 -10.126 1.00 50.44 92 LEU A CA 1
ATOM 703 C C . LEU A 1 92 ? -4.451 28.194 -11.191 1.00 50.44 92 LEU A C 1
ATOM 705 O O . LEU A 1 92 ? -3.336 27.780 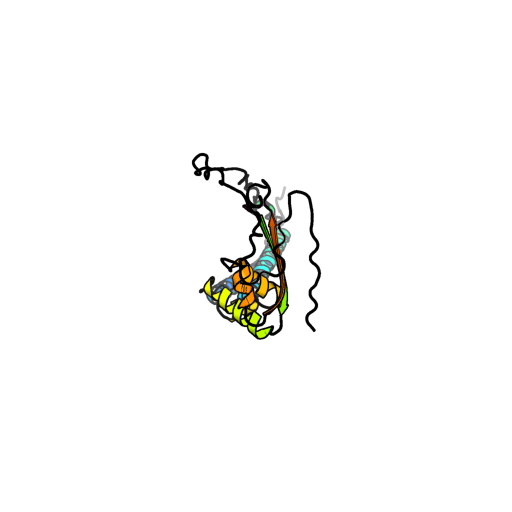-10.888 1.00 50.44 92 LEU A O 1
ATOM 709 N N . VAL A 1 93 ? -4.792 28.472 -12.452 1.00 58.22 93 VAL A N 1
ATOM 710 C CA . VAL A 1 93 ? -3.767 28.774 -13.459 1.00 58.22 93 VAL A CA 1
ATOM 711 C C . VAL A 1 93 ? -3.137 30.091 -13.020 1.00 58.22 93 VAL A C 1
ATOM 713 O O . VAL A 1 93 ? -3.817 31.119 -13.005 1.00 58.22 93 VAL A O 1
ATOM 716 N N . ASP A 1 94 ? -1.878 30.052 -12.589 1.00 60.00 94 ASP A N 1
ATOM 717 C CA . ASP A 1 94 ? -1.126 31.256 -12.248 1.00 60.00 94 ASP A CA 1
ATOM 718 C C . ASP A 1 94 ? -1.018 32.123 -13.519 1.00 60.00 94 ASP A C 1
ATOM 720 O O . ASP A 1 94 ? -0.418 31.684 -14.503 1.00 60.00 94 ASP A O 1
ATOM 724 N N . PRO A 1 95 ? -1.623 33.326 -13.568 1.00 59.53 95 PRO A N 1
ATOM 725 C CA . PRO A 1 95 ? -1.552 34.185 -14.749 1.00 59.53 95 PRO A CA 1
ATOM 726 C C . PRO A 1 95 ? -0.122 34.659 -15.055 1.00 59.53 95 PRO A C 1
ATOM 728 O O . PRO A 1 95 ? 0.112 35.159 -16.157 1.00 59.53 95 PRO A O 1
ATOM 731 N N . ASP A 1 96 ? 0.810 34.493 -14.110 1.00 61.44 96 ASP A N 1
ATOM 732 C CA . ASP A 1 96 ? 2.234 34.782 -14.261 1.00 61.44 96 ASP A CA 1
ATOM 733 C C . ASP A 1 96 ? 3.072 33.527 -14.583 1.00 61.44 96 ASP A C 1
ATOM 735 O O . ASP A 1 96 ? 4.298 33.634 -14.714 1.00 61.44 96 ASP A O 1
ATOM 739 N N . GLU A 1 97 ? 2.455 32.346 -14.758 1.00 57.84 97 GLU A N 1
ATOM 740 C CA . GLU A 1 97 ? 3.172 31.173 -15.258 1.00 57.84 97 GLU A CA 1
ATOM 741 C C . GLU A 1 97 ? 3.718 31.510 -16.656 1.00 57.84 97 GLU A C 1
ATOM 743 O O . GLU A 1 97 ? 2.950 31.870 -17.558 1.00 57.84 97 GLU A O 1
ATOM 748 N N . PRO A 1 98 ? 5.050 31.475 -16.859 1.00 55.19 98 PRO A N 1
ATOM 749 C CA . PRO A 1 98 ? 5.640 31.886 -18.117 1.00 55.19 98 PRO A CA 1
ATOM 750 C C . PRO A 1 98 ? 5.097 30.985 -19.220 1.00 55.19 98 PRO A C 1
ATOM 752 O O . PRO A 1 98 ? 5.442 29.806 -19.288 1.00 55.19 98 PRO A O 1
ATOM 755 N N . GLN A 1 99 ? 4.256 31.554 -20.091 1.00 54.41 99 GLN A N 1
ATOM 756 C CA . GLN A 1 99 ? 3.817 30.875 -21.301 1.00 54.41 99 GLN A CA 1
ATOM 757 C C . GLN A 1 99 ? 5.074 30.461 -22.052 1.00 54.41 99 GLN A C 1
ATOM 759 O O . GLN A 1 99 ? 5.824 31.311 -22.546 1.00 54.41 99 GLN A O 1
ATOM 764 N N . LEU A 1 100 ? 5.331 29.152 -22.080 1.00 61.56 100 LEU A N 1
ATOM 765 C CA . LEU A 1 100 ? 6.406 28.609 -22.885 1.00 61.56 100 LEU A CA 1
ATOM 766 C C . LEU A 1 100 ? 6.200 29.147 -24.306 1.00 61.56 100 LEU A C 1
ATOM 768 O O . LEU A 1 100 ? 5.066 29.140 -24.799 1.00 61.56 100 LEU A O 1
ATOM 772 N N . PRO A 1 101 ? 7.254 29.677 -24.952 1.00 65.00 101 PRO A N 1
ATOM 773 C CA . PRO A 1 101 ? 7.131 30.120 -26.329 1.00 65.00 101 PRO A CA 1
ATOM 774 C C . PRO A 1 101 ? 6.550 28.964 -27.153 1.00 65.00 101 PRO A C 1
ATOM 776 O O . PRO A 1 101 ? 6.893 27.810 -26.875 1.00 65.00 101 PRO A O 1
ATOM 779 N N . PRO A 1 102 ? 5.672 29.244 -28.133 1.00 62.22 102 PRO A N 1
ATOM 780 C CA . PRO A 1 102 ? 5.109 28.194 -28.970 1.00 62.22 102 PRO A CA 1
ATOM 781 C C . PRO A 1 102 ? 6.256 27.342 -29.514 1.00 62.22 102 PRO A C 1
ATOM 783 O O . PRO A 1 102 ? 7.236 27.881 -30.042 1.00 62.22 102 PRO A O 1
ATOM 786 N N . ALA A 1 103 ? 6.171 26.028 -29.300 1.00 60.75 103 ALA A N 1
ATOM 787 C CA . ALA A 1 103 ? 7.194 25.105 -29.758 1.00 60.75 103 ALA A CA 1
ATOM 788 C C . ALA A 1 103 ? 7.381 25.292 -31.271 1.00 60.75 103 ALA A C 1
ATOM 790 O O . ALA A 1 103 ? 6.408 25.385 -32.014 1.00 60.75 103 ALA A O 1
ATOM 791 N N . ALA A 1 104 ? 8.632 25.384 -31.730 1.00 64.19 104 ALA A N 1
ATOM 792 C CA . ALA A 1 104 ? 8.932 25.595 -33.149 1.00 64.19 104 ALA A CA 1
ATOM 793 C C . ALA A 1 104 ? 8.484 24.416 -34.038 1.00 64.19 104 ALA A C 1
ATOM 795 O O . ALA A 1 104 ? 8.349 24.586 -35.247 1.00 64.19 104 ALA A O 1
ATOM 796 N N . ALA A 1 105 ? 8.292 23.243 -33.431 1.00 62.50 105 ALA A N 1
ATOM 797 C CA . ALA A 1 105 ? 7.651 22.064 -33.994 1.00 62.50 105 ALA A CA 1
ATOM 798 C C . ALA A 1 105 ? 7.209 21.149 -32.839 1.00 62.50 105 ALA A C 1
ATOM 800 O O . ALA A 1 105 ? 7.885 21.084 -31.807 1.00 62.50 105 ALA A O 1
ATOM 801 N N . GLU A 1 106 ? 6.109 20.425 -33.022 1.00 67.25 106 GLU A N 1
ATOM 802 C CA . GLU A 1 106 ? 5.654 19.385 -32.099 1.00 67.25 106 GLU A CA 1
ATOM 803 C C . GLU A 1 106 ? 5.936 18.002 -32.702 1.00 67.25 106 GLU A C 1
ATOM 805 O O . GLU A 1 106 ? 5.661 17.758 -33.873 1.00 67.25 106 GLU A O 1
ATOM 810 N N . VAL A 1 107 ? 6.490 17.086 -31.905 1.00 63.62 107 VAL A N 1
ATOM 811 C CA . VAL A 1 107 ? 6.600 15.662 -32.252 1.00 63.62 107 VAL A CA 1
ATOM 812 C C . VAL A 1 107 ? 6.111 14.859 -31.067 1.00 63.62 107 VAL A C 1
ATOM 814 O O . VAL A 1 107 ? 6.628 14.995 -29.960 1.0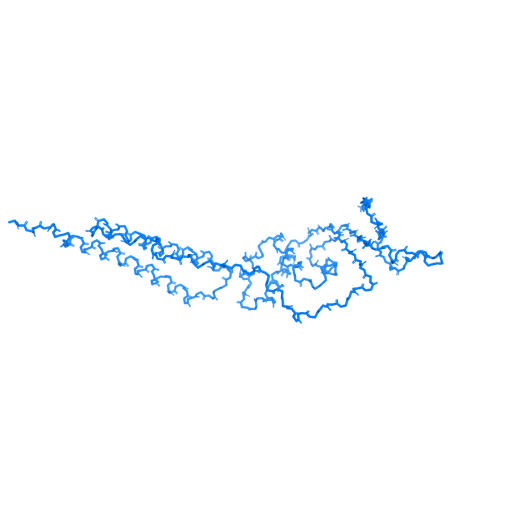0 63.62 107 VAL A O 1
ATOM 817 N N . SER A 1 108 ? 5.146 13.982 -31.308 1.00 69.31 108 SER A N 1
ATOM 818 C CA . SER A 1 108 ? 4.728 12.979 -30.343 1.00 69.31 108 SER A CA 1
ATOM 819 C C . SER A 1 108 ? 5.456 11.667 -30.618 1.00 69.31 108 SER A C 1
ATOM 821 O O . SER A 1 108 ? 5.538 11.196 -31.752 1.00 69.31 108 SER A O 1
ATOM 823 N N . VAL A 1 109 ? 6.011 11.076 -29.566 1.00 69.31 109 VAL A N 1
ATOM 824 C CA . VAL A 1 109 ? 6.746 9.815 -29.625 1.00 69.31 109 VAL A CA 1
ATOM 825 C C . VAL A 1 109 ? 5.967 8.778 -28.830 1.00 69.31 109 VAL A C 1
ATOM 827 O O . VAL A 1 109 ? 5.791 8.920 -27.623 1.00 69.31 109 VAL A O 1
ATOM 830 N N . VAL A 1 110 ? 5.502 7.725 -29.500 1.00 76.38 110 VAL A N 1
ATOM 831 C CA . VAL A 1 110 ? 4.799 6.607 -28.863 1.00 76.38 110 VAL A CA 1
ATOM 832 C C . VAL A 1 110 ? 5.680 5.371 -28.926 1.00 76.38 110 VAL A C 1
ATOM 834 O O . VAL A 1 110 ? 5.901 4.817 -30.003 1.00 76.38 110 VAL A O 1
ATOM 837 N N . SER A 1 111 ? 6.148 4.912 -27.769 1.00 71.44 111 SER A N 1
ATOM 838 C CA . SER A 1 111 ? 6.950 3.695 -27.655 1.00 71.44 111 SER A CA 1
ATOM 839 C C . SER A 1 111 ? 6.141 2.556 -27.035 1.00 71.44 111 SER A C 1
ATOM 841 O O . SER A 1 111 ? 5.430 2.742 -26.050 1.00 71.44 111 SER A O 1
ATOM 843 N N . ARG A 1 112 ? 6.270 1.355 -27.598 1.00 81.56 112 ARG A N 1
ATOM 844 C CA . ARG A 1 112 ? 5.732 0.103 -27.060 1.00 81.56 112 ARG A CA 1
ATOM 845 C C . ARG A 1 112 ? 6.862 -0.908 -26.951 1.00 81.56 112 ARG A C 1
ATOM 847 O O . ARG A 1 112 ? 7.512 -1.194 -27.951 1.00 81.56 112 ARG A O 1
ATOM 854 N N . TYR A 1 113 ? 7.013 -1.514 -25.780 1.00 77.12 113 TYR A N 1
ATOM 855 C CA . TYR A 1 113 ? 7.952 -2.607 -25.551 1.00 77.12 113 TYR A CA 1
ATOM 856 C C . TYR A 1 113 ? 7.204 -3.824 -25.013 1.00 77.12 113 TYR A C 1
ATOM 858 O O . TYR A 1 113 ? 6.410 -3.706 -24.083 1.00 77.12 113 TYR A O 1
ATOM 866 N N . ASP A 1 114 ? 7.465 -4.990 -25.596 1.00 83.12 114 ASP A N 1
ATOM 867 C CA . ASP A 1 114 ? 7.028 -6.268 -25.053 1.00 83.12 114 ASP A CA 1
ATOM 868 C C . ASP A 1 114 ? 8.205 -6.848 -24.250 1.00 83.12 114 ASP A C 1
ATOM 870 O O . ASP A 1 114 ? 9.254 -7.191 -24.805 1.00 83.12 114 ASP A O 1
ATOM 874 N N . LEU A 1 115 ? 8.042 -6.925 -22.929 1.00 83.81 115 LEU A N 1
ATOM 875 C CA . LEU A 1 115 ? 9.074 -7.360 -21.988 1.00 83.81 115 LEU A CA 1
ATOM 876 C C . LEU A 1 115 ? 8.766 -8.768 -21.471 1.00 83.81 115 LEU A C 1
ATOM 878 O O . LEU A 1 115 ? 7.624 -9.079 -21.133 1.00 83.81 115 LEU A O 1
ATOM 882 N N . ALA A 1 116 ? 9.788 -9.615 -21.374 1.00 89.12 116 ALA A N 1
ATOM 883 C CA . ALA A 1 116 ? 9.709 -10.910 -20.711 1.00 89.12 116 ALA A CA 1
ATOM 884 C C . ALA A 1 116 ? 10.504 -10.877 -19.407 1.00 89.12 116 ALA A C 1
ATOM 886 O O . ALA A 1 116 ? 11.696 -10.582 -19.412 1.00 89.12 116 ALA A O 1
ATOM 887 N N . VAL A 1 117 ? 9.863 -11.233 -18.295 1.00 92.94 117 VAL A N 1
ATOM 888 C CA . VAL A 1 117 ? 10.558 -11.422 -17.017 1.00 92.94 117 VAL A CA 1
ATOM 889 C C . VAL A 1 117 ? 11.177 -12.814 -17.005 1.00 92.94 117 VAL A C 1
ATOM 891 O O . VAL A 1 117 ? 10.463 -13.816 -16.975 1.00 92.94 117 VAL A O 1
ATOM 894 N N . VAL A 1 118 ? 12.503 -12.868 -17.065 1.00 94.69 118 VAL A N 1
ATOM 895 C CA . VAL A 1 118 ? 13.287 -14.110 -17.125 1.00 94.69 118 VAL A CA 1
ATOM 896 C C . VAL A 1 118 ? 13.913 -14.484 -15.784 1.00 94.69 118 VAL A C 1
ATOM 898 O O . VAL A 1 118 ? 14.202 -15.656 -15.556 1.00 94.69 118 VAL A O 1
ATOM 901 N N . ASP A 1 119 ? 14.061 -13.517 -14.875 1.00 96.88 119 ASP A N 1
ATOM 902 C CA . ASP A 1 119 ? 14.539 -13.732 -13.508 1.00 96.88 119 ASP A CA 1
ATOM 903 C C . ASP A 1 119 ? 13.721 -12.869 -12.537 1.00 96.88 119 ASP A C 1
ATOM 905 O O . ASP A 1 119 ? 14.001 -11.691 -12.303 1.00 96.88 119 ASP A O 1
ATOM 909 N N . VAL A 1 120 ? 12.659 -13.470 -11.992 1.00 96.50 120 VAL A N 1
ATOM 910 C CA . VAL A 1 120 ? 11.769 -12.815 -11.022 1.00 96.50 120 VAL A CA 1
ATOM 911 C C . VAL A 1 120 ? 12.530 -12.384 -9.757 1.00 96.50 120 VAL A C 1
ATOM 913 O O . VAL A 1 120 ? 12.369 -11.232 -9.356 1.00 96.50 120 VAL A O 1
ATOM 916 N N . PRO A 1 121 ? 13.365 -13.232 -9.118 1.00 97.69 121 PRO A N 1
ATOM 917 C CA . PRO A 1 121 ? 14.180 -12.804 -7.982 1.00 97.69 121 PRO A CA 1
ATOM 918 C C . PRO A 1 121 ? 15.046 -11.567 -8.250 1.00 97.69 121 PRO A C 1
ATOM 920 O O . PRO A 1 121 ? 15.059 -10.661 -7.415 1.00 97.69 121 PRO A O 1
ATOM 923 N N . ALA A 1 122 ? 15.741 -11.507 -9.390 1.00 96.12 122 ALA A N 1
ATOM 924 C CA . ALA A 1 122 ? 16.590 -10.365 -9.734 1.00 96.12 122 ALA A CA 1
ATOM 925 C C . ALA A 1 122 ? 15.774 -9.079 -9.932 1.00 96.12 122 ALA A C 1
ATOM 927 O O . ALA A 1 122 ? 16.143 -8.036 -9.391 1.00 96.12 122 ALA A O 1
ATOM 928 N N . LEU A 1 123 ? 14.638 -9.171 -10.631 1.00 95.12 123 LEU A N 1
ATOM 929 C CA . LEU A 1 123 ? 13.731 -8.042 -10.840 1.00 95.12 123 LEU A CA 1
ATOM 930 C C . LEU A 1 123 ? 13.188 -7.493 -9.511 1.00 95.12 123 LEU A C 1
ATOM 932 O O . LEU A 1 123 ? 13.227 -6.287 -9.271 1.00 95.12 123 LEU A O 1
ATOM 936 N N . LEU A 1 124 ? 12.710 -8.374 -8.625 1.00 97.06 124 LEU A N 1
ATOM 937 C CA . LEU A 1 124 ? 12.190 -7.975 -7.313 1.00 97.06 124 LEU A CA 1
ATOM 938 C C . LEU A 1 124 ? 13.277 -7.330 -6.446 1.00 97.06 124 LEU A C 1
ATOM 940 O O . LEU A 1 124 ? 13.015 -6.332 -5.779 1.00 97.06 124 LEU A O 1
ATOM 944 N N . ALA A 1 125 ? 14.494 -7.881 -6.447 1.00 96.50 125 ALA A N 1
ATOM 945 C CA . ALA A 1 125 ? 15.613 -7.322 -5.692 1.00 96.50 125 ALA A CA 1
ATOM 946 C C . ALA A 1 125 ? 15.996 -5.919 -6.191 1.00 96.50 125 ALA A C 1
ATOM 948 O O . ALA A 1 125 ? 16.244 -5.025 -5.380 1.00 96.50 125 ALA A O 1
ATOM 949 N N . GLU A 1 126 ? 16.003 -5.715 -7.509 1.00 94.75 126 GLU A N 1
ATOM 950 C CA . GLU A 1 126 ? 16.261 -4.410 -8.114 1.00 94.75 126 GLU A CA 1
ATOM 951 C C . GLU A 1 126 ? 15.171 -3.395 -7.747 1.00 94.75 126 GLU A C 1
ATOM 953 O O . GLU A 1 126 ? 15.479 -2.310 -7.259 1.00 94.75 126 GLU A O 1
ATOM 958 N N . ALA A 1 127 ? 13.898 -3.759 -7.897 1.00 94.69 127 ALA A N 1
ATOM 959 C CA . ALA A 1 127 ? 12.787 -2.872 -7.567 1.00 94.69 127 ALA A CA 1
ATOM 960 C C . ALA A 1 127 ? 12.746 -2.503 -6.074 1.00 94.69 127 ALA A C 1
ATOM 962 O O . ALA A 1 127 ? 12.489 -1.353 -5.727 1.00 94.69 127 ALA A O 1
ATOM 963 N N . ARG A 1 128 ? 13.079 -3.435 -5.171 1.00 96.69 128 ARG A N 1
ATOM 964 C CA . ARG A 1 128 ? 13.218 -3.146 -3.730 1.00 96.69 128 ARG A CA 1
ATOM 965 C C . ARG A 1 128 ? 14.380 -2.214 -3.430 1.00 96.69 128 ARG A C 1
ATOM 967 O O . ARG A 1 128 ? 14.274 -1.368 -2.543 1.00 96.69 128 ARG A O 1
ATOM 974 N N . ARG A 1 129 ? 15.495 -2.358 -4.149 1.00 94.69 129 ARG A N 1
ATOM 975 C CA . ARG A 1 129 ? 16.626 -1.432 -4.040 1.00 94.69 129 ARG A CA 1
ATOM 976 C C . ARG A 1 129 ? 16.216 -0.031 -4.484 1.00 94.69 129 ARG A C 1
ATOM 978 O O . ARG A 1 129 ? 16.509 0.925 -3.770 1.00 94.69 129 ARG A O 1
ATOM 985 N N . GLU A 1 130 ? 15.527 0.078 -5.617 1.00 93.00 130 GLU A N 1
ATOM 986 C CA . GLU A 1 130 ? 15.044 1.357 -6.140 1.00 93.00 130 GLU A CA 1
ATOM 987 C C . GLU A 1 130 ? 14.069 2.017 -5.158 1.00 93.00 130 GLU A C 1
ATOM 989 O O . GLU A 1 130 ? 14.241 3.182 -4.802 1.00 93.00 130 GLU A O 1
ATOM 994 N N . TRP A 1 131 ? 13.114 1.248 -4.631 1.00 93.44 131 TRP A N 1
ATOM 995 C CA . TRP A 1 131 ? 12.167 1.695 -3.611 1.00 93.44 131 TRP A CA 1
ATOM 996 C C . TRP A 1 131 ? 12.871 2.299 -2.388 1.00 93.44 131 TRP A C 1
ATOM 998 O O . TRP A 1 131 ? 12.585 3.428 -1.991 1.00 93.44 131 TRP A O 1
ATOM 1008 N N . ARG A 1 132 ? 13.865 1.594 -1.834 1.00 94.31 132 ARG A N 1
ATOM 1009 C CA . ARG A 1 132 ? 14.641 2.084 -0.682 1.00 94.31 132 ARG A CA 1
ATOM 1010 C C . ARG A 1 132 ? 15.530 3.282 -1.004 1.00 94.31 132 ARG A C 1
ATOM 1012 O O . ARG A 1 132 ? 15.904 4.014 -0.094 1.00 94.31 132 ARG A O 1
ATOM 1019 N N . SER A 1 133 ? 15.872 3.514 -2.271 1.00 92.38 133 SER A N 1
ATOM 1020 C CA . SER A 1 133 ? 16.659 4.692 -2.656 1.00 92.38 133 SER A CA 1
ATOM 1021 C C . SER A 1 133 ? 15.860 5.994 -2.508 1.00 92.38 133 SER A C 1
ATOM 1023 O O . SER A 1 133 ? 16.425 7.024 -2.146 1.00 92.38 133 SER A O 1
ATOM 1025 N N . VAL A 1 134 ? 14.539 5.932 -2.723 1.00 89.62 134 VAL A N 1
ATOM 1026 C CA . VAL A 1 134 ? 13.614 7.071 -2.586 1.00 89.62 134 VAL A CA 1
ATOM 1027 C C . VAL A 1 134 ? 12.897 7.109 -1.234 1.00 89.62 134 VAL A C 1
ATOM 1029 O O . VAL A 1 134 ? 12.408 8.165 -0.836 1.00 89.62 134 VAL A O 1
ATOM 1032 N N . ARG A 1 135 ? 12.850 5.977 -0.524 1.00 89.94 135 ARG A N 1
ATOM 1033 C CA . ARG A 1 135 ? 12.324 5.824 0.841 1.00 89.94 135 ARG A CA 1
ATOM 1034 C C . ARG A 1 135 ? 13.428 5.318 1.777 1.00 89.94 135 ARG A C 1
ATOM 1036 O O . ARG A 1 135 ? 13.383 4.159 2.190 1.00 89.94 135 ARG A O 1
ATOM 1043 N N . PRO A 1 136 ? 14.451 6.137 2.087 1.00 90.94 136 PRO A N 1
ATOM 1044 C CA . PRO A 1 136 ? 15.583 5.706 2.910 1.00 90.94 136 PRO A CA 1
ATOM 1045 C C . PRO A 1 136 ? 15.195 5.341 4.352 1.00 90.94 136 PRO A C 1
ATOM 1047 O O . PRO A 1 136 ? 15.969 4.685 5.045 1.00 90.94 136 PRO A O 1
ATOM 1050 N N . GLU A 1 137 ? 14.022 5.775 4.814 1.00 91.06 137 GLU A N 1
ATOM 1051 C CA . GLU A 1 137 ? 13.426 5.397 6.093 1.00 91.06 137 GLU A CA 1
ATOM 1052 C C . GLU A 1 137 ? 12.854 3.970 6.119 1.00 91.06 137 GLU A C 1
ATOM 1054 O O . GLU A 1 137 ? 12.652 3.428 7.205 1.00 91.06 137 GLU A O 1
ATOM 1059 N N . GLU A 1 138 ? 12.600 3.365 4.955 1.00 92.56 138 GLU A N 1
ATOM 1060 C CA . GLU A 1 138 ? 12.044 2.017 4.835 1.00 92.56 138 GLU A CA 1
ATOM 1061 C C . GLU A 1 138 ? 13.144 0.958 4.684 1.00 92.56 138 GLU A C 1
ATOM 1063 O O . GLU A 1 138 ? 14.118 1.115 3.938 1.00 92.56 138 GLU A O 1
ATOM 1068 N N . ASP A 1 139 ? 12.989 -0.156 5.402 1.00 94.25 139 ASP A N 1
ATOM 1069 C CA . ASP A 1 139 ? 13.957 -1.249 5.385 1.00 94.25 139 ASP A CA 1
ATOM 1070 C C . ASP A 1 139 ? 13.634 -2.316 4.317 1.00 94.25 139 ASP A C 1
ATOM 1072 O O . ASP A 1 139 ? 12.716 -2.188 3.507 1.00 94.25 139 ASP A O 1
ATOM 1076 N N . GLU A 1 140 ? 14.432 -3.389 4.253 1.00 95.38 140 GLU A N 1
ATOM 1077 C CA . GLU A 1 140 ? 14.197 -4.471 3.282 1.00 95.38 140 GLU A CA 1
ATOM 1078 C C . GLU A 1 140 ? 12.869 -5.200 3.525 1.00 95.38 140 GLU A C 1
ATOM 1080 O O . GLU A 1 140 ? 12.263 -5.710 2.585 1.00 95.38 140 GLU A O 1
ATOM 1085 N N . ARG A 1 141 ? 12.392 -5.253 4.771 1.00 95.69 141 ARG A N 1
ATOM 1086 C CA . ARG A 1 141 ? 11.114 -5.880 5.095 1.00 95.69 141 ARG A CA 1
ATOM 1087 C C . ARG A 1 141 ? 9.960 -5.019 4.583 1.00 95.69 141 ARG A C 1
ATOM 1089 O O . ARG A 1 141 ? 9.012 -5.578 4.032 1.00 95.69 141 ARG A O 1
ATOM 1096 N N . ASP A 1 142 ? 10.051 -3.700 4.726 1.00 96.00 142 ASP A N 1
ATOM 1097 C CA . ASP A 1 142 ? 9.100 -2.742 4.155 1.00 96.00 142 ASP A CA 1
ATOM 1098 C C . ASP A 1 142 ? 9.088 -2.812 2.627 1.00 96.00 142 ASP A C 1
ATOM 1100 O O . ASP A 1 142 ? 8.036 -3.022 2.018 1.00 96.00 142 ASP A O 1
ATOM 1104 N N . ALA A 1 143 ? 10.270 -2.761 2.012 1.00 95.44 143 ALA A N 1
ATOM 1105 C CA . ALA A 1 143 ? 10.415 -2.867 0.568 1.00 95.44 143 ALA A CA 1
ATOM 1106 C C . ALA A 1 143 ? 9.863 -4.196 0.036 1.00 95.44 143 ALA A C 1
ATOM 1108 O O . ALA A 1 143 ? 9.194 -4.211 -0.990 1.00 95.44 143 ALA A O 1
ATOM 1109 N N . ALA A 1 144 ? 10.086 -5.314 0.731 1.00 96.12 144 ALA A N 1
ATOM 1110 C CA . ALA A 1 144 ? 9.537 -6.611 0.341 1.00 96.12 144 ALA A CA 1
ATOM 1111 C C . ALA A 1 144 ? 8.019 -6.720 0.539 1.00 96.12 144 ALA A C 1
ATOM 1113 O O . ALA A 1 144 ? 7.372 -7.486 -0.176 1.00 96.12 144 ALA A O 1
ATOM 1114 N N . TYR A 1 145 ? 7.454 -5.978 1.495 1.00 96.12 145 TYR A N 1
ATOM 1115 C CA . TYR A 1 145 ? 6.010 -5.899 1.695 1.00 96.12 145 TYR A CA 1
ATOM 1116 C C . TYR A 1 145 ? 5.325 -5.114 0.570 1.00 96.12 145 TYR A C 1
ATOM 1118 O O . TYR A 1 145 ? 4.276 -5.538 0.091 1.00 96.12 145 TYR A O 1
ATOM 1126 N N . VAL A 1 146 ? 5.917 -3.994 0.141 1.00 94.81 146 VAL A N 1
ATOM 1127 C CA . VAL A 1 146 ? 5.390 -3.183 -0.967 1.00 94.81 146 VAL A CA 1
ATOM 1128 C C . VAL A 1 146 ? 5.663 -3.865 -2.306 1.00 94.81 146 VAL A C 1
ATOM 1130 O O . VAL A 1 146 ? 4.749 -4.111 -3.083 1.00 94.81 146 VAL A O 1
ATOM 1133 N N . VAL A 1 147 ? 6.917 -4.230 -2.558 1.00 96.12 147 VAL A N 1
ATOM 1134 C CA . VAL A 1 147 ? 7.394 -4.850 -3.799 1.00 96.12 147 VAL A CA 1
ATOM 1135 C C . VAL A 1 147 ? 7.430 -6.373 -3.632 1.00 96.12 147 VAL A C 1
ATOM 1137 O O . VAL A 1 147 ? 8.486 -7.024 -3.556 1.00 96.12 147 VAL A O 1
ATOM 1140 N N . GLY A 1 148 ? 6.232 -6.940 -3.512 1.00 95.31 148 GLY A N 1
ATOM 1141 C CA . GLY A 1 148 ? 6.015 -8.373 -3.306 1.00 95.31 148 GLY A CA 1
ATOM 1142 C C . GLY A 1 148 ? 5.883 -9.186 -4.595 1.00 95.31 148 GLY A C 1
ATOM 1143 O O . GLY A 1 148 ? 6.066 -10.403 -4.568 1.00 95.31 148 GLY A O 1
ATOM 1144 N N . ASP A 1 149 ? 5.587 -8.532 -5.718 1.00 96.00 149 ASP A N 1
ATOM 1145 C CA . ASP A 1 149 ? 5.247 -9.178 -6.981 1.00 96.00 149 ASP A CA 1
ATOM 1146 C C . ASP A 1 149 ? 5.811 -8.446 -8.207 1.00 96.00 149 ASP A C 1
ATOM 1148 O O . ASP A 1 149 ? 6.351 -7.342 -8.127 1.00 96.00 149 ASP A O 1
ATOM 1152 N N . VAL A 1 150 ? 5.736 -9.129 -9.352 1.00 94.19 150 VAL A N 1
ATOM 1153 C CA . VAL A 1 150 ? 6.268 -8.641 -10.628 1.00 94.19 150 VAL A CA 1
ATOM 1154 C C . VAL A 1 150 ? 5.567 -7.363 -11.104 1.00 94.19 150 VAL A C 1
ATOM 1156 O O . VAL A 1 150 ? 6.294 -6.441 -11.463 1.00 94.19 150 VAL A O 1
ATOM 1159 N N . PRO A 1 151 ? 4.219 -7.258 -11.115 1.00 92.88 151 PRO A N 1
ATOM 1160 C CA . PRO A 1 151 ? 3.551 -6.026 -11.539 1.00 92.88 151 PRO A CA 1
ATOM 1161 C C . PRO A 1 151 ? 4.018 -4.802 -10.750 1.00 92.88 151 PRO A C 1
ATOM 1163 O O . PRO A 1 151 ? 4.467 -3.831 -11.349 1.00 92.88 151 PRO A O 1
ATOM 1166 N N . THR A 1 152 ? 4.039 -4.892 -9.418 1.00 94.44 152 THR A N 1
ATOM 1167 C CA . THR A 1 152 ? 4.466 -3.776 -8.566 1.00 94.44 152 THR A CA 1
ATOM 1168 C C . THR A 1 152 ? 5.941 -3.440 -8.771 1.00 94.44 152 THR A C 1
ATOM 1170 O O . THR A 1 152 ? 6.322 -2.273 -8.775 1.00 94.44 152 THR A O 1
ATOM 1173 N N . ALA A 1 153 ? 6.795 -4.449 -8.969 1.00 93.75 153 ALA A N 1
ATOM 1174 C CA . ALA A 1 153 ? 8.205 -4.220 -9.274 1.00 93.75 153 ALA A CA 1
ATOM 1175 C C . ALA A 1 153 ? 8.407 -3.476 -10.599 1.00 93.75 153 ALA A C 1
ATOM 1177 O O . ALA A 1 153 ? 9.239 -2.574 -10.669 1.00 93.75 153 ALA A O 1
ATOM 1178 N N . VAL A 1 154 ? 7.639 -3.831 -11.632 1.00 88.94 154 VAL A N 1
ATOM 1179 C CA . VAL A 1 154 ? 7.664 -3.135 -12.923 1.00 88.94 154 VAL A CA 1
ATOM 1180 C C . VAL A 1 154 ? 7.188 -1.693 -12.762 1.00 88.94 154 VAL A C 1
ATOM 1182 O O . VAL A 1 154 ? 7.886 -0.793 -13.223 1.00 88.94 154 VAL A O 1
ATOM 1185 N N . ASP A 1 155 ? 6.080 -1.460 -12.055 1.00 89.00 155 ASP A N 1
ATOM 1186 C CA . ASP A 1 155 ? 5.553 -0.113 -11.809 1.00 89.00 155 ASP A CA 1
ATOM 1187 C C . ASP A 1 155 ? 6.578 0.773 -11.083 1.00 89.00 155 ASP A C 1
ATOM 1189 O O . ASP A 1 155 ? 6.885 1.874 -11.541 1.00 89.00 155 ASP A O 1
ATOM 1193 N N . VAL A 1 156 ? 7.198 0.266 -10.009 1.00 91.00 156 VAL A N 1
ATOM 1194 C CA . VAL A 1 156 ? 8.232 0.994 -9.251 1.00 91.00 156 VAL A CA 1
ATOM 1195 C C . VAL A 1 156 ? 9.424 1.374 -10.130 1.00 91.00 156 VAL A C 1
ATOM 1197 O O . VAL A 1 156 ? 9.925 2.495 -10.040 1.00 91.00 156 VAL A O 1
ATOM 1200 N N . LEU A 1 157 ? 9.889 0.459 -10.980 1.00 88.31 157 LEU A N 1
ATOM 1201 C CA . LEU A 1 157 ? 11.040 0.706 -11.851 1.00 88.31 157 LEU A CA 1
ATOM 1202 C C . LEU A 1 157 ? 10.712 1.668 -13.000 1.00 88.31 157 LEU A C 1
ATOM 1204 O O . LEU A 1 157 ? 11.587 2.422 -13.433 1.00 88.31 157 LEU A O 1
ATOM 1208 N N . LEU A 1 158 ? 9.464 1.656 -13.472 1.00 82.38 158 LEU A N 1
ATOM 1209 C CA . LEU A 1 158 ? 8.963 2.499 -14.553 1.00 82.38 158 LEU A CA 1
ATOM 1210 C C . LEU A 1 158 ? 8.707 3.937 -14.127 1.00 82.38 158 LEU A C 1
ATOM 1212 O O . LEU A 1 158 ? 9.206 4.857 -14.771 1.00 82.38 158 LEU A O 1
ATOM 1216 N N . GLU A 1 159 ? 7.960 4.134 -13.040 1.00 81.88 159 GLU A N 1
ATOM 1217 C CA . GLU A 1 159 ? 7.614 5.467 -12.534 1.00 81.88 159 GLU A CA 1
ATOM 1218 C C . GLU A 1 159 ? 8.848 6.307 -12.190 1.00 81.88 159 GLU A C 1
ATOM 1220 O O . GLU A 1 159 ? 8.780 7.533 -12.113 1.00 81.88 159 GLU A O 1
ATOM 1225 N N . ARG A 1 160 ? 9.974 5.643 -11.921 1.00 72.00 160 ARG A N 1
ATOM 1226 C CA . ARG A 1 160 ? 11.193 6.268 -11.406 1.00 72.00 160 ARG A CA 1
ATOM 1227 C C . ARG A 1 160 ? 12.312 6.345 -12.431 1.00 72.00 160 ARG A C 1
ATOM 1229 O O . ARG A 1 160 ? 13.388 6.845 -12.113 1.00 72.00 160 ARG A O 1
ATOM 1236 N N . ALA A 1 161 ? 12.087 5.876 -13.654 1.00 66.19 161 ALA A N 1
ATOM 1237 C CA . ALA A 1 161 ? 13.040 6.054 -14.733 1.00 66.19 161 ALA A CA 1
ATOM 1238 C C . ALA A 1 161 ? 12.900 7.471 -15.325 1.00 66.19 161 ALA A C 1
ATOM 1240 O O . ALA A 1 161 ? 11.826 7.797 -15.829 1.00 66.19 161 ALA A O 1
ATOM 1241 N N . PRO A 1 162 ? 13.960 8.308 -15.302 1.00 59.53 162 PRO A N 1
ATOM 1242 C CA . PRO A 1 162 ? 13.924 9.620 -15.954 1.00 59.53 162 PRO A CA 1
ATOM 1243 C C . PRO A 1 162 ? 13.652 9.488 -17.459 1.00 59.53 162 PRO A C 1
ATOM 1245 O O . PRO A 1 162 ? 12.965 10.324 -18.036 1.00 59.53 162 PRO A O 1
ATOM 1248 N N . GLU A 1 163 ? 14.116 8.388 -18.058 1.00 67.19 163 GLU A N 1
ATOM 1249 C CA . GLU A 1 163 ? 13.789 7.966 -19.415 1.00 67.19 163 GLU A CA 1
ATOM 1250 C C . GLU A 1 163 ? 13.465 6.460 -19.394 1.00 67.19 163 GLU A C 1
ATOM 1252 O O . GLU A 1 163 ? 14.374 5.623 -19.365 1.00 67.19 163 GLU A O 1
ATOM 1257 N N . PRO A 1 164 ? 12.177 6.065 -19.344 1.00 62.19 164 PRO A N 1
ATOM 1258 C CA . PRO A 1 164 ? 11.787 4.667 -19.135 1.00 62.19 164 PRO A CA 1
ATOM 1259 C C . PRO A 1 164 ? 12.326 3.721 -20.211 1.00 62.19 164 PRO A C 1
ATOM 1261 O O . PRO A 1 164 ? 12.629 2.566 -19.912 1.00 62.19 164 PRO A O 1
ATOM 1264 N N . TYR A 1 165 ? 12.528 4.218 -21.434 1.00 62.00 165 TYR A N 1
ATOM 1265 C CA . TYR A 1 165 ? 13.040 3.425 -22.549 1.00 62.00 165 TYR A CA 1
ATOM 1266 C C . TYR A 1 165 ? 14.518 3.039 -22.410 1.00 62.00 165 TYR A C 1
ATOM 1268 O O . TYR A 1 165 ? 14.880 1.926 -22.786 1.00 62.00 165 TYR A O 1
ATOM 1276 N N . GLU A 1 166 ? 15.365 3.896 -21.834 1.00 65.50 166 GLU A N 1
ATOM 1277 C CA . GLU A 1 166 ? 16.785 3.573 -21.641 1.00 65.50 166 GLU A CA 1
ATOM 1278 C C . GLU A 1 166 ? 16.963 2.469 -20.596 1.00 65.50 166 GLU A C 1
ATOM 1280 O O . GLU A 1 166 ? 17.861 1.629 -20.687 1.00 65.50 166 GLU A O 1
ATOM 1285 N N . ARG A 1 167 ? 16.060 2.433 -19.609 1.00 69.50 167 ARG A N 1
ATOM 1286 C CA . ARG A 1 167 ? 16.174 1.530 -18.466 1.00 69.50 167 ARG A CA 1
ATOM 1287 C C . ARG A 1 167 ? 15.821 0.086 -18.825 1.00 69.50 167 ARG A C 1
ATOM 1289 O O . ARG A 1 167 ? 16.487 -0.818 -18.331 1.00 69.50 167 ARG A O 1
ATOM 1296 N N . PHE A 1 168 ? 14.858 -0.162 -19.721 1.00 68.88 168 PHE A N 1
ATOM 1297 C CA . PHE A 1 168 ? 14.402 -1.528 -20.046 1.00 68.88 168 PHE A CA 1
ATOM 1298 C C . PHE A 1 168 ? 15.496 -2.465 -20.553 1.00 68.88 168 PHE A C 1
ATOM 1300 O O . PHE A 1 168 ? 15.440 -3.664 -20.293 1.00 68.88 168 PHE A O 1
ATOM 1307 N N . HIS A 1 169 ? 16.485 -1.932 -21.270 1.00 69.19 169 HIS A N 1
ATOM 1308 C CA . HIS A 1 169 ? 17.577 -2.724 -21.834 1.00 69.19 169 HIS A CA 1
ATOM 1309 C C . HIS A 1 169 ? 18.605 -3.170 -20.786 1.00 69.19 169 HIS A C 1
ATOM 1311 O O . HIS A 1 169 ? 19.406 -4.062 -21.056 1.00 69.19 169 HIS A O 1
ATOM 1317 N N . VAL A 1 170 ? 18.585 -2.557 -19.600 1.00 75.81 170 VAL A N 1
ATOM 1318 C CA . VAL A 1 170 ? 19.545 -2.803 -18.518 1.00 75.81 170 VAL A CA 1
ATOM 1319 C C . VAL A 1 170 ? 18.884 -3.310 -17.234 1.00 75.81 170 VAL A C 1
ATOM 1321 O O . VAL A 1 170 ? 19.584 -3.532 -16.246 1.00 75.81 170 VAL A O 1
ATOM 1324 N N . LEU A 1 171 ? 17.559 -3.511 -17.226 1.00 83.31 171 LEU A N 1
ATOM 1325 C CA . LEU A 1 171 ? 16.840 -4.021 -16.058 1.00 83.31 171 LEU A CA 1
ATOM 1326 C C . LEU A 1 171 ? 17.226 -5.486 -15.771 1.00 83.31 171 LEU A C 1
ATOM 1328 O O . LEU A 1 171 ? 16.999 -6.362 -16.611 1.00 83.31 171 LEU A O 1
ATOM 1332 N N . PRO A 1 172 ? 17.756 -5.791 -14.572 1.00 86.88 172 PRO A N 1
ATOM 1333 C 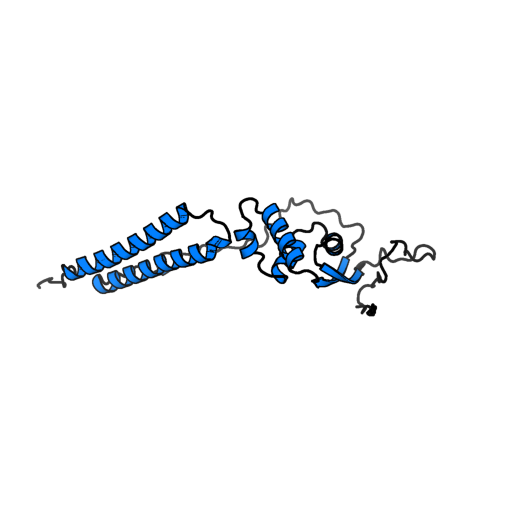CA . PRO A 1 172 ? 18.015 -7.159 -14.150 1.00 86.88 172 PRO A CA 1
ATOM 1334 C C . PRO A 1 172 ? 16.757 -8.028 -14.225 1.00 86.88 172 PRO A C 1
ATOM 1336 O O . PRO A 1 172 ? 15.690 -7.659 -13.737 1.00 86.88 172 PRO A O 1
ATOM 1339 N N . GLY A 1 173 ? 16.901 -9.211 -14.821 1.00 87.44 173 GLY A N 1
ATOM 1340 C CA . GLY A 1 173 ? 15.830 -10.200 -14.910 1.00 87.44 173 GLY A CA 1
ATOM 1341 C C . GLY A 1 173 ? 14.729 -9.895 -15.921 1.00 87.44 173 GLY A C 1
ATOM 1342 O O . GLY A 1 173 ? 13.715 -10.596 -15.925 1.00 87.44 173 GLY A O 1
ATOM 1343 N N . VAL A 1 174 ? 14.936 -8.913 -16.801 1.00 88.88 174 VAL A N 1
ATOM 1344 C CA . VAL A 1 174 ? 14.030 -8.581 -17.903 1.00 88.88 174 VAL A CA 1
ATOM 1345 C C . VAL A 1 174 ? 14.760 -8.708 -19.237 1.00 88.88 174 VAL A C 1
ATOM 1347 O O . VAL A 1 174 ? 15.889 -8.258 -19.393 1.00 88.88 174 VAL A O 1
ATOM 1350 N N . GLU A 1 175 ? 14.090 -9.305 -20.218 1.00 86.81 175 GLU A N 1
ATOM 1351 C CA . GLU A 1 175 ? 14.514 -9.335 -21.615 1.00 86.81 175 GLU A CA 1
ATOM 1352 C C . GLU A 1 175 ? 13.489 -8.601 -22.483 1.00 86.81 175 GLU A C 1
ATOM 1354 O O . GLU A 1 175 ? 12.291 -8.892 -22.432 1.00 86.81 175 GLU A O 1
ATOM 1359 N N . VAL A 1 176 ? 13.954 -7.682 -23.330 1.00 82.88 176 VAL A N 1
ATOM 1360 C CA . VAL A 1 176 ? 13.107 -7.047 -24.348 1.00 82.88 176 VAL A CA 1
ATOM 1361 C C . VAL A 1 176 ? 12.873 -8.051 -25.478 1.00 82.88 176 VAL A C 1
ATOM 1363 O O . VAL A 1 176 ? 13.814 -8.464 -26.152 1.00 82.88 176 VAL A O 1
ATOM 1366 N N . ARG A 1 177 ? 11.618 -8.462 -25.689 1.00 82.25 177 ARG A N 1
ATOM 1367 C CA . ARG A 1 177 ? 11.231 -9.389 -26.768 1.00 82.25 177 ARG A CA 1
ATOM 1368 C C . ARG A 1 177 ? 10.920 -8.658 -28.063 1.00 82.25 177 ARG A C 1
ATOM 1370 O O . ARG A 1 177 ? 11.270 -9.143 -29.134 1.00 82.25 177 ARG A O 1
ATOM 1377 N N . ALA A 1 178 ? 10.256 -7.514 -27.957 1.00 76.31 178 ALA A N 1
ATOM 1378 C CA . ALA A 1 178 ? 9.949 -6.653 -29.087 1.00 76.31 178 ALA A CA 1
ATOM 1379 C C . ALA A 1 178 ? 9.882 -5.191 -28.637 1.00 76.31 178 ALA A C 1
ATOM 1381 O O . ALA A 1 178 ? 9.561 -4.898 -27.486 1.00 76.31 178 ALA A O 1
ATOM 1382 N N . GLY A 1 179 ? 10.163 -4.276 -29.560 1.00 72.81 179 GLY A N 1
ATOM 1383 C CA . GLY A 1 179 ? 10.044 -2.838 -29.360 1.00 72.81 179 GLY A CA 1
ATOM 1384 C C . GLY A 1 179 ? 9.525 -2.173 -30.630 1.00 72.81 179 GLY A C 1
ATOM 1385 O O . GLY A 1 179 ? 9.852 -2.595 -31.739 1.00 72.81 179 GLY A O 1
ATOM 1386 N N . MET A 1 180 ? 8.698 -1.148 -30.476 1.00 72.75 180 MET A N 1
ATOM 1387 C CA . MET A 1 180 ? 8.270 -0.264 -31.553 1.00 72.75 180 MET A CA 1
ATOM 1388 C C . MET A 1 180 ? 8.273 1.168 -31.041 1.00 72.75 180 MET A C 1
ATOM 1390 O O . MET A 1 180 ? 7.759 1.434 -29.958 1.00 72.75 180 MET A O 1
ATOM 1394 N N . GLN A 1 181 ? 8.767 2.085 -31.864 1.00 70.38 181 GLN A N 1
ATOM 1395 C CA . GLN A 1 181 ? 8.635 3.515 -31.648 1.00 70.38 181 GLN A CA 1
ATOM 1396 C C . GLN A 1 181 ? 7.951 4.142 -32.859 1.00 70.38 181 GLN A C 1
ATOM 1398 O O . GLN A 1 181 ? 8.327 3.892 -34.006 1.00 70.38 181 GLN A O 1
ATOM 1403 N N . VAL A 1 182 ? 6.921 4.936 -32.597 1.00 72.31 182 VAL A N 1
ATOM 1404 C CA . VAL A 1 182 ? 6.170 5.676 -33.605 1.00 72.31 182 VAL A CA 1
ATOM 1405 C C . VAL A 1 182 ? 6.407 7.155 -33.365 1.00 72.31 182 VAL A C 1
ATOM 1407 O O . VAL A 1 182 ? 6.151 7.657 -32.273 1.00 72.31 182 VAL A O 1
ATOM 1410 N N . LEU A 1 183 ? 6.896 7.836 -34.397 1.00 69.88 183 LEU A N 1
ATOM 1411 C CA . LEU A 1 183 ? 7.050 9.284 -34.411 1.00 69.88 183 LEU A CA 1
ATOM 1412 C C . LEU A 1 183 ? 5.845 9.873 -35.144 1.00 69.88 183 LEU A C 1
ATOM 1414 O O . LEU A 1 183 ? 5.593 9.550 -36.309 1.00 69.88 183 LEU A O 1
ATOM 1418 N N . VAL A 1 184 ? 5.092 10.705 -34.438 1.00 71.75 184 VAL A N 1
ATOM 1419 C CA . VAL A 1 184 ? 3.917 11.406 -34.942 1.00 71.75 184 VAL A CA 1
ATOM 1420 C C . VAL A 1 184 ? 4.257 12.886 -34.996 1.00 71.75 184 VAL A C 1
ATOM 1422 O O . VAL A 1 184 ? 4.468 13.523 -33.971 1.00 71.75 184 VAL A O 1
ATOM 1425 N N . ASP A 1 185 ? 4.303 13.420 -36.207 1.00 72.88 185 ASP A N 1
ATOM 1426 C CA . ASP A 1 185 ? 4.434 14.847 -36.478 1.00 72.88 185 ASP A CA 1
ATOM 1427 C C . ASP A 1 185 ? 3.025 15.391 -36.789 1.00 72.88 185 ASP A C 1
ATOM 1429 O O . ASP A 1 185 ? 2.525 15.172 -37.901 1.00 72.88 185 ASP A O 1
ATOM 1433 N N . PRO A 1 186 ? 2.327 16.004 -35.812 1.00 63.81 186 PRO A N 1
ATOM 1434 C CA . PRO A 1 186 ? 0.969 16.508 -36.003 1.00 63.81 186 PRO A CA 1
ATOM 1435 C C . PRO A 1 186 ? 0.880 17.640 -37.037 1.00 63.81 186 PRO A C 1
ATOM 1437 O O 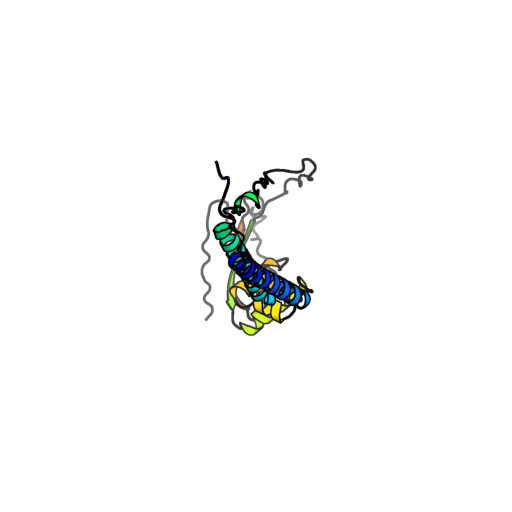. PRO A 1 186 ? -0.176 17.804 -37.648 1.00 63.81 186 PRO A O 1
ATOM 1440 N N . GLU A 1 187 ? 1.963 18.386 -37.272 1.00 65.94 187 GLU A N 1
ATOM 1441 C CA . GLU A 1 187 ? 1.981 19.543 -38.178 1.00 65.94 187 GLU A CA 1
ATOM 1442 C C . GLU A 1 187 ? 2.534 19.210 -39.575 1.00 65.94 187 GLU A C 1
ATOM 1444 O O . GLU A 1 187 ? 2.368 19.989 -40.516 1.00 65.94 187 GLU A O 1
ATOM 1449 N N . GLY A 1 188 ? 3.165 18.042 -39.737 1.00 58.22 188 GLY A N 1
ATOM 1450 C CA . GLY A 1 188 ? 3.785 17.598 -40.989 1.00 58.22 188 GLY A CA 1
ATOM 1451 C C . GLY A 1 188 ? 5.007 18.430 -41.395 1.00 58.22 188 GLY A C 1
ATOM 1452 O O . GLY A 1 188 ? 5.369 18.460 -42.577 1.00 58.22 188 GLY A O 1
ATOM 1453 N N . SER A 1 189 ? 5.605 19.151 -40.444 1.00 55.81 189 SER A N 1
ATOM 1454 C CA . SER A 1 189 ? 6.679 20.120 -40.669 1.00 55.81 189 SER A CA 1
ATOM 1455 C C . SER A 1 189 ? 8.074 19.484 -40.702 1.00 55.81 189 SER A C 1
ATOM 1457 O O . SER A 1 189 ? 8.976 20.036 -41.331 1.00 55.81 189 SER A O 1
ATOM 1459 N N . LEU A 1 190 ? 8.252 18.304 -40.103 1.00 54.28 190 LEU A N 1
ATOM 1460 C CA . LEU A 1 190 ? 9.547 17.635 -39.926 1.00 54.28 190 LEU A CA 1
ATOM 1461 C C . LEU A 1 190 ? 9.776 16.471 -40.897 1.00 54.28 190 LEU A C 1
ATOM 1463 O O . LEU A 1 190 ? 10.912 16.055 -41.108 1.00 54.28 190 LEU A O 1
ATOM 1467 N N . LEU A 1 191 ? 8.712 15.954 -41.517 1.00 52.06 191 LEU A N 1
ATOM 1468 C CA . LEU A 1 191 ? 8.767 14.814 -42.441 1.00 52.06 191 LEU A CA 1
ATOM 1469 C C . LEU A 1 191 ? 8.853 15.208 -43.925 1.00 52.06 191 LEU A C 1
ATOM 1471 O O . LEU A 1 191 ? 8.641 14.363 -44.801 1.00 52.06 191 LEU A O 1
ATOM 1475 N N . GLN A 1 192 ? 9.163 16.469 -44.243 1.00 46.22 192 GLN A N 1
ATOM 1476 C CA . GLN A 1 192 ? 9.419 16.849 -45.632 1.00 46.22 192 GLN A CA 1
ATOM 1477 C C . GLN A 1 192 ? 10.770 16.271 -46.084 1.00 46.22 192 GLN A C 1
ATOM 1479 O O . GLN A 1 192 ? 11.791 16.534 -45.448 1.00 46.22 192 GLN A O 1
ATOM 1484 N N . PRO A 1 193 ? 10.812 15.468 -47.164 1.00 44.41 193 PRO A N 1
ATOM 1485 C CA . PRO A 1 193 ? 12.053 14.874 -47.635 1.00 44.41 193 PRO A CA 1
ATOM 1486 C C . PRO A 1 193 ? 12.988 15.977 -48.138 1.00 44.41 193 PRO A C 1
ATOM 1488 O O . PRO A 1 193 ? 12.784 16.530 -49.218 1.00 44.41 193 PRO A O 1
ATOM 1491 N N . HIS A 1 194 ? 14.028 16.286 -47.366 1.00 40.19 194 HIS A N 1
ATOM 1492 C CA . HIS A 1 194 ? 15.148 17.070 -47.865 1.00 40.19 194 HIS A CA 1
ATOM 1493 C C . HIS A 1 194 ? 15.973 16.195 -48.820 1.00 40.19 194 HIS A C 1
ATOM 1495 O O . HIS A 1 194 ? 16.561 15.193 -48.423 1.00 40.19 194 HIS A O 1
ATOM 1501 N N . ASP A 1 195 ? 15.965 16.563 -50.102 1.00 42.50 195 ASP A N 1
ATOM 1502 C CA . ASP A 1 195 ? 16.931 16.149 -51.125 1.00 42.50 195 ASP A CA 1
ATOM 1503 C C . ASP A 1 195 ? 17.268 14.651 -51.194 1.00 42.50 195 ASP A C 1
ATOM 1505 O O . ASP A 1 195 ? 18.428 14.249 -51.181 1.00 42.50 195 ASP A O 1
ATOM 1509 N N . GLY A 1 196 ? 16.246 13.802 -51.339 1.00 42.81 196 GLY A N 1
ATOM 1510 C CA . GLY A 1 196 ? 16.419 12.438 -51.861 1.00 42.81 196 GLY A CA 1
ATOM 1511 C C . GLY A 1 196 ? 17.198 11.461 -50.974 1.00 42.81 196 GLY A C 1
ATOM 1512 O O . GLY A 1 196 ? 17.422 10.324 -51.391 1.00 42.81 196 GLY A O 1
ATOM 1513 N N . HIS A 1 197 ? 17.559 11.858 -49.757 1.00 36.47 197 HIS A N 1
ATOM 1514 C CA . HIS A 1 197 ? 18.141 10.974 -48.762 1.00 36.47 197 HIS A CA 1
ATOM 1515 C C . HIS A 1 197 ? 17.075 10.661 -47.707 1.00 36.47 197 HIS A C 1
ATOM 1517 O O . HIS A 1 197 ? 16.616 11.577 -47.023 1.00 36.47 197 HIS A O 1
ATOM 1523 N N . PRO A 1 198 ? 16.626 9.398 -47.567 1.00 42.22 198 PRO A N 1
ATOM 1524 C CA . PRO A 1 198 ? 15.820 9.040 -46.412 1.00 42.22 198 PRO A CA 1
ATOM 1525 C C . PRO A 1 198 ? 16.642 9.356 -45.160 1.00 42.22 198 PRO A C 1
ATOM 1527 O O . PRO A 1 198 ? 17.786 8.915 -45.048 1.00 42.22 198 PRO A O 1
ATOM 1530 N N . VAL A 1 199 ? 16.075 10.139 -44.239 1.00 44.16 199 VAL A N 1
ATOM 1531 C CA . VAL A 1 199 ? 16.652 10.364 -42.909 1.00 44.16 199 VAL A CA 1
ATOM 1532 C C . VAL A 1 199 ? 16.528 9.051 -42.141 1.00 44.16 199 VAL A C 1
ATOM 1534 O O . VAL A 1 199 ? 15.587 8.817 -41.391 1.00 44.16 199 VAL A O 1
ATOM 1537 N N . HIS A 1 200 ? 17.459 8.148 -42.404 1.00 45.59 200 HIS A N 1
ATOM 1538 C CA . HIS A 1 200 ? 17.666 6.927 -41.653 1.00 45.59 200 HIS A CA 1
ATOM 1539 C C . HIS A 1 200 ? 19.158 6.818 -41.395 1.00 45.59 200 HIS A C 1
ATOM 1541 O O . HIS A 1 200 ? 19.869 6.109 -42.099 1.00 45.59 200 HIS A O 1
ATOM 1547 N N . ASP A 1 201 ? 19.611 7.549 -40.382 1.00 41.06 201 ASP A N 1
ATOM 1548 C CA . ASP A 1 201 ? 20.781 7.125 -39.632 1.00 41.06 201 ASP A CA 1
ATOM 1549 C C . ASP A 1 201 ? 20.566 7.408 -38.141 1.00 41.06 201 ASP A C 1
ATOM 1551 O O . ASP A 1 201 ? 20.885 8.465 -37.603 1.00 41.06 201 ASP A O 1
ATOM 1555 N N . LEU A 1 202 ? 19.900 6.454 -37.499 1.00 44.50 202 LEU A N 1
ATOM 1556 C CA . LEU A 1 202 ? 20.065 6.152 -36.085 1.00 44.50 202 LEU A CA 1
ATOM 1557 C C . LEU A 1 202 ? 20.414 4.674 -36.104 1.00 44.50 202 LEU A C 1
ATOM 1559 O O . LEU A 1 202 ? 19.598 3.892 -36.579 1.00 44.50 202 LEU A O 1
ATOM 1563 N N . GLU A 1 203 ? 21.619 4.294 -35.701 1.00 33.69 203 GLU A N 1
ATOM 1564 C CA . GLU A 1 203 ? 22.248 3.063 -36.188 1.00 33.69 203 GLU A CA 1
ATOM 1565 C C . GLU A 1 203 ? 21.489 1.748 -35.921 1.00 33.69 203 GLU A C 1
ATOM 1567 O O . GLU A 1 203 ? 21.805 0.797 -36.613 1.00 33.69 203 GLU A O 1
ATOM 1572 N N . HIS A 1 204 ? 20.453 1.657 -35.068 1.00 42.44 204 HIS A N 1
ATOM 1573 C CA . HIS A 1 204 ? 19.504 0.519 -35.058 1.00 42.44 204 HIS A CA 1
ATOM 1574 C C . HIS A 1 204 ? 18.128 0.861 -34.429 1.00 42.44 204 HIS A C 1
ATOM 1576 O O . HIS A 1 204 ? 17.997 0.839 -33.206 1.00 42.44 204 HIS A O 1
ATOM 1582 N N . PRO A 1 205 ? 17.067 1.100 -35.232 1.00 43.50 205 PRO A N 1
ATOM 1583 C CA . PRO A 1 205 ? 15.693 1.304 -34.759 1.00 43.50 205 PRO A CA 1
ATOM 1584 C C . PRO A 1 205 ? 14.671 0.312 -35.354 1.00 43.50 205 PRO A C 1
ATOM 1586 O O . PRO A 1 205 ? 13.486 0.427 -35.063 1.00 43.50 205 PRO A O 1
ATOM 1589 N N . GLU A 1 206 ? 15.117 -0.594 -36.232 1.00 39.97 206 GLU A N 1
ATOM 1590 C CA . GLU A 1 206 ? 14.432 -1.512 -37.165 1.00 39.97 206 GLU A CA 1
ATOM 1591 C C . GLU A 1 206 ? 13.175 -1.020 -37.912 1.00 39.97 206 GLU A C 1
ATOM 1593 O O . GLU A 1 206 ? 12.993 -1.388 -39.070 1.00 39.97 206 GLU A O 1
ATOM 1598 N N . ARG A 1 207 ? 12.262 -0.254 -37.305 1.00 43.66 207 ARG A N 1
ATOM 1599 C CA . ARG A 1 207 ? 10.982 0.181 -37.882 1.00 43.66 207 ARG A CA 1
ATOM 1600 C C . ARG A 1 207 ? 10.454 1.471 -37.251 1.00 43.66 207 ARG A C 1
ATOM 1602 O O . ARG A 1 207 ? 9.280 1.532 -36.893 1.00 43.66 207 ARG A O 1
ATOM 1609 N N . ALA A 1 208 ? 11.274 2.511 -37.131 1.00 40.34 208 ALA A N 1
ATOM 1610 C CA . ALA A 1 208 ? 10.724 3.847 -36.915 1.00 40.34 208 ALA A CA 1
ATOM 1611 C C . ALA A 1 208 ? 9.881 4.211 -38.148 1.00 40.34 208 ALA A C 1
ATOM 1613 O O . ALA A 1 208 ? 10.419 4.510 -39.216 1.00 40.34 208 ALA A O 1
ATOM 1614 N N . VAL A 1 209 ? 8.556 4.099 -38.031 1.00 47.75 209 VAL A N 1
ATOM 1615 C CA . VAL A 1 209 ? 7.641 4.484 -39.103 1.00 47.75 209 VAL A CA 1
ATOM 1616 C C . VAL A 1 209 ? 7.111 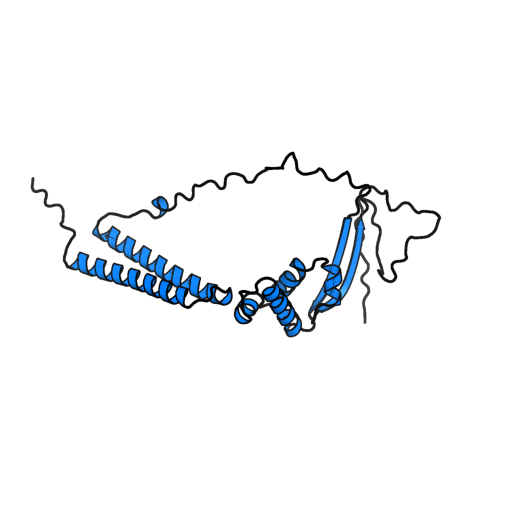5.871 -38.796 1.00 47.75 209 VAL A C 1
ATOM 1618 O O . VAL A 1 209 ? 6.450 6.084 -37.783 1.00 47.75 209 VAL A O 1
ATOM 1621 N N . ALA A 1 210 ? 7.411 6.809 -39.685 1.00 45.41 210 ALA A N 1
ATOM 1622 C CA . ALA A 1 210 ? 6.799 8.122 -39.687 1.00 45.41 210 ALA A CA 1
ATOM 1623 C C . ALA A 1 210 ? 5.335 7.978 -40.121 1.00 45.41 210 ALA A C 1
ATOM 1625 O O . ALA A 1 210 ? 5.053 7.554 -41.248 1.00 45.41 210 ALA A O 1
ATOM 1626 N N . VAL A 1 211 ? 4.400 8.274 -39.218 1.00 45.25 211 VAL A N 1
ATOM 1627 C CA . VAL A 1 211 ? 2.970 8.123 -39.490 1.00 45.25 211 VAL A CA 1
ATOM 1628 C C . VAL A 1 211 ? 2.355 9.506 -39.697 1.00 45.25 211 VAL A C 1
ATOM 1630 O O . VAL A 1 211 ? 2.256 10.263 -38.733 1.00 45.25 211 VAL A O 1
ATOM 1633 N N . PRO A 1 212 ? 1.942 9.867 -40.927 1.00 41.19 212 PRO A N 1
ATOM 1634 C CA . PRO A 1 212 ? 1.253 11.130 -41.156 1.00 41.19 212 PRO A CA 1
ATOM 1635 C C . PRO A 1 212 ? -0.076 11.163 -40.391 1.00 41.19 212 PRO A C 1
ATOM 1637 O O . PRO A 1 212 ? -0.704 10.118 -40.176 1.00 41.19 212 PRO A O 1
ATOM 1640 N N . ALA A 1 213 ? -0.516 12.365 -40.015 1.00 37.31 213 ALA A N 1
ATOM 1641 C CA . ALA A 1 213 ? -1.751 12.581 -39.269 1.00 37.31 213 ALA A CA 1
ATOM 1642 C C . ALA A 1 213 ? -2.933 11.789 -39.872 1.00 37.31 213 ALA A C 1
ATOM 1644 O O . ALA A 1 213 ? -3.278 11.936 -41.046 1.00 37.31 213 ALA A O 1
ATOM 1645 N N . GLY A 1 214 ? -3.548 10.923 -39.058 1.00 36.81 214 GLY A N 1
ATOM 1646 C CA . GLY A 1 214 ? -4.776 10.201 -39.412 1.00 36.81 214 GLY A CA 1
ATOM 1647 C C . GLY A 1 214 ? -4.630 8.764 -39.932 1.00 36.81 214 GLY A C 1
ATOM 1648 O O . GLY A 1 214 ? -5.624 8.197 -40.387 1.00 36.81 214 GLY A O 1
ATOM 1649 N N . ARG A 1 215 ? -3.456 8.122 -39.853 1.00 32.06 215 ARG A N 1
ATOM 1650 C CA . ARG A 1 215 ? -3.340 6.663 -40.066 1.00 32.06 215 ARG A CA 1
ATOM 1651 C C . ARG A 1 215 ? -2.761 5.959 -38.844 1.00 32.06 215 ARG A C 1
ATOM 1653 O O . ARG A 1 215 ? -1.920 6.503 -38.161 1.00 32.06 215 ARG A O 1
ATOM 1660 N N . VAL A 1 216 ? -3.217 4.738 -38.574 1.00 35.22 216 VAL A N 1
ATOM 1661 C CA . VAL A 1 216 ? -2.599 3.812 -37.612 1.00 35.22 216 VAL A CA 1
ATOM 1662 C C . VAL A 1 216 ? -1.830 2.789 -38.436 1.00 35.22 216 VAL A C 1
ATOM 1664 O O . VAL A 1 216 ? -2.408 2.177 -39.336 1.00 35.22 216 VAL A O 1
ATOM 1667 N N . LEU A 1 217 ? -0.537 2.613 -38.169 1.00 38.25 217 LEU A N 1
ATOM 1668 C CA . LEU A 1 217 ? 0.248 1.548 -38.788 1.00 38.25 217 LEU A CA 1
ATOM 1669 C C . LEU A 1 217 ? 0.428 0.401 -37.797 1.00 38.25 217 LEU A C 1
ATOM 1671 O O . LEU A 1 217 ? 0.882 0.594 -36.673 1.00 38.25 217 LEU A O 1
ATOM 1675 N N . HIS A 1 218 ? 0.062 -0.803 -38.230 1.00 31.66 218 HIS A N 1
ATOM 1676 C CA . HIS A 1 218 ? 0.376 -2.036 -37.519 1.00 31.66 218 HIS A CA 1
ATOM 1677 C C . HIS A 1 218 ? 1.815 -2.451 -37.854 1.00 31.66 218 HIS A C 1
ATOM 1679 O O . HIS A 1 218 ? 2.115 -2.628 -39.039 1.00 31.66 218 HIS A O 1
ATOM 1685 N N . PRO A 1 219 ? 2.712 -2.654 -36.875 1.00 41.94 219 PRO A N 1
ATOM 1686 C CA . PRO A 1 219 ? 4.009 -3.240 -37.163 1.00 41.94 219 PRO A CA 1
ATOM 1687 C C . PRO A 1 219 ? 3.868 -4.754 -37.363 1.00 41.94 219 PRO A C 1
ATOM 1689 O O . PRO A 1 219 ? 3.188 -5.458 -36.614 1.00 41.94 219 PRO A O 1
ATOM 1692 N N . HIS A 1 220 ? 4.556 -5.264 -38.381 1.00 36.81 220 HIS A N 1
ATOM 1693 C CA . HIS A 1 220 ? 4.800 -6.691 -38.545 1.00 36.81 220 HIS A CA 1
ATOM 1694 C C . HIS A 1 220 ? 5.598 -7.223 -37.340 1.00 36.81 220 HIS A C 1
ATOM 1696 O O . HIS A 1 220 ? 6.569 -6.602 -36.913 1.00 36.81 220 HIS A O 1
ATOM 1702 N N . GLY A 1 221 ? 5.225 -8.386 -36.807 1.00 30.30 221 GLY A N 1
ATOM 1703 C CA . GLY A 1 221 ? 6.060 -9.109 -35.849 1.00 30.30 221 GLY A CA 1
ATOM 1704 C C . GLY A 1 221 ? 7.339 -9.600 -36.527 1.00 30.30 221 GLY A C 1
ATOM 1705 O O . GLY A 1 221 ? 7.294 -10.085 -37.659 1.00 30.30 221 GLY A O 1
ATOM 1706 N N . VAL A 1 222 ? 8.481 -9.460 -35.858 1.00 37.25 222 VAL A N 1
ATOM 1707 C CA . VAL A 1 222 ? 9.684 -10.223 -36.201 1.00 37.25 222 VAL A CA 1
ATOM 1708 C C . VAL A 1 222 ? 9.725 -11.383 -35.218 1.00 37.25 222 VAL A C 1
ATOM 1710 O O . VAL A 1 222 ? 9.894 -11.184 -34.020 1.00 37.25 222 VAL A O 1
ATOM 1713 N N . GLY A 1 223 ? 9.461 -12.590 -35.717 1.00 33.06 223 GLY A N 1
ATOM 1714 C CA . GLY A 1 223 ? 9.719 -13.805 -34.960 1.00 33.06 223 GLY A CA 1
ATOM 1715 C C . GLY A 1 223 ? 11.226 -13.996 -34.846 1.00 33.06 223 GLY A C 1
ATOM 1716 O O . GLY A 1 223 ? 11.908 -14.057 -35.867 1.00 33.06 223 GLY A O 1
ATOM 1717 N N . CYS A 1 224 ? 11.726 -14.098 -33.622 1.00 29.94 224 CYS A N 1
ATOM 1718 C CA . CYS A 1 224 ? 13.048 -14.644 -33.354 1.00 29.94 224 CYS A CA 1
ATOM 1719 C C . CYS A 1 224 ? 12.866 -16.125 -33.003 1.00 29.94 224 CYS A C 1
ATOM 1721 O O . CYS A 1 224 ? 12.026 -16.456 -32.162 1.00 29.94 224 CYS A O 1
ATOM 1723 N N . GLY A 1 225 ? 13.572 -16.991 -33.736 1.00 33.06 225 GLY A N 1
ATOM 1724 C CA . GLY A 1 225 ? 13.634 -18.434 -33.491 1.00 33.06 225 GLY A CA 1
ATOM 1725 C C . GLY A 1 225 ? 14.519 -18.809 -32.313 1.00 33.06 225 GLY A C 1
ATOM 1726 O O . GLY A 1 225 ? 15.187 -17.909 -31.758 1.00 33.06 225 GLY A O 1
#

Organism: NCBI:txid763993

Secondary structure (DSSP, 8-state):
----------HHHHHHHHHHHHHHHHHHHHHHHHHHH----GGGHHHHHHHHHHHHHHHHHHHHHHHHHHS----GGGS---------------TTS--PPPPSS--EEEEEEEEEES-HHHHHHHHHHHHHHH-TT--HHHHHHHS-SHHHHHHHHHHT-SSHHHHHTT-TTEEEEEEEEEEE-SSS-S-S--TT-----SS--S--EE--TT-PPPPPP----